Protein AF-A0A7E5VMN8-F1 (afdb_monomer)

Nearest PDB structures (foldseek):
  9gvq-assembly1_A  TM=3.652E-01  e=1.144E-04  Homo sapiens
  9gvq-assembly1_B  TM=3.645E-01  e=2.611E-04  Homo sapiens
  9gvj-assembly1_A  TM=6.179E-01  e=5.250E-02  Homo sapiens
  9gvj-assembly1_B  TM=6.140E-01  e=1.004E-01  Homo sapiens
  8oes-assembly1_A  TM=3.745E-01  e=7.965E-03  Homo sapiens

pLDDT: mean 74.16, std 18.27, range [28.02, 96.62]

Structure (mmCIF, N/CA/C/O backbone):
data_AF-A0A7E5VMN8-F1
#
_entry.id   AF-A0A7E5VMN8-F1
#
loop_
_atom_site.group_PDB
_atom_site.id
_atom_site.type_symbol
_atom_site.label_atom_id
_atom_site.label_alt_id
_atom_site.label_comp_id
_atom_site.label_asym_id
_atom_site.label_entity_id
_atom_site.label_seq_id
_atom_site.pdbx_PDB_ins_code
_atom_site.Cartn_x
_atom_site.Cartn_y
_atom_site.Cartn_z
_atom_site.occupancy
_atom_site.B_iso_or_equiv
_atom_site.auth_seq_id
_atom_site.auth_comp_id
_atom_site.auth_asym_id
_atom_site.auth_atom_id
_atom_site.pdbx_PDB_model_num
ATOM 1 N N . MET A 1 1 ? 14.976 -53.851 -9.824 1.00 53.44 1 MET A N 1
ATOM 2 C CA . MET A 1 1 ? 14.840 -52.378 -9.910 1.00 53.44 1 MET A CA 1
ATOM 3 C C . MET A 1 1 ? 13.707 -51.906 -10.829 1.00 53.44 1 MET A C 1
ATOM 5 O O . MET A 1 1 ? 13.039 -50.956 -10.460 1.00 53.44 1 MET A O 1
ATOM 9 N N . ILE A 1 2 ? 13.383 -52.589 -11.936 1.00 50.38 2 ILE A N 1
ATOM 10 C CA . ILE A 1 2 ? 12.306 -52.156 -12.862 1.00 50.38 2 ILE A CA 1
ATOM 11 C C . ILE A 1 2 ? 10.877 -52.306 -12.282 1.00 50.38 2 ILE A C 1
ATOM 13 O O . ILE A 1 2 ? 10.007 -51.492 -12.571 1.00 50.38 2 ILE A O 1
ATOM 17 N N . ARG A 1 3 ? 10.626 -53.278 -11.390 1.00 47.41 3 ARG A N 1
ATOM 18 C CA . ARG A 1 3 ? 9.305 -53.449 -10.742 1.00 47.41 3 ARG A CA 1
ATOM 19 C C . ARG A 1 3 ? 8.968 -52.392 -9.681 1.00 47.41 3 ARG A C 1
ATOM 21 O O . ARG A 1 3 ? 7.793 -52.159 -9.440 1.00 47.41 3 ARG A O 1
ATOM 28 N N . LEU A 1 4 ? 9.967 -51.742 -9.076 1.00 43.75 4 LEU A N 1
ATOM 29 C CA . LEU A 1 4 ? 9.737 -50.674 -8.091 1.00 43.75 4 LEU A CA 1
ATOM 30 C C . LEU A 1 4 ? 9.432 -49.330 -8.779 1.00 43.75 4 LEU A C 1
ATOM 32 O O . LEU A 1 4 ? 8.651 -48.535 -8.267 1.00 43.75 4 LEU A O 1
ATOM 36 N N . PHE A 1 5 ? 9.986 -49.121 -9.979 1.00 47.91 5 PHE A N 1
ATOM 37 C CA . PHE A 1 5 ? 9.755 -47.927 -10.796 1.00 47.91 5 PHE A CA 1
ATOM 38 C C . PHE A 1 5 ? 8.321 -47.848 -11.344 1.00 47.91 5 PHE A C 1
ATOM 40 O O . PHE A 1 5 ? 7.720 -46.780 -11.322 1.00 47.91 5 PHE A O 1
ATOM 47 N N . PHE A 1 6 ? 7.731 -48.976 -11.758 1.00 50.47 6 PHE A N 1
ATOM 48 C CA . PHE A 1 6 ? 6.343 -49.002 -12.243 1.00 50.47 6 PHE A CA 1
ATOM 49 C C . PHE A 1 6 ? 5.309 -48.705 -11.145 1.00 50.47 6 PHE A C 1
ATOM 51 O O . PHE A 1 6 ? 4.300 -48.061 -11.412 1.00 50.47 6 PHE A O 1
ATOM 58 N N . ILE A 1 7 ? 5.568 -49.121 -9.902 1.00 53.72 7 ILE A N 1
ATOM 59 C CA . ILE A 1 7 ? 4.649 -48.883 -8.777 1.00 53.72 7 ILE A CA 1
ATOM 60 C C . ILE A 1 7 ? 4.678 -47.404 -8.355 1.00 53.72 7 ILE A C 1
ATOM 62 O O . ILE A 1 7 ? 3.630 -46.824 -8.079 1.00 53.72 7 ILE A O 1
ATOM 66 N N . LEU A 1 8 ? 5.853 -46.763 -8.382 1.00 49.81 8 LEU A N 1
ATOM 67 C CA . LEU A 1 8 ? 5.992 -45.331 -8.090 1.00 49.81 8 LEU A CA 1
ATOM 68 C C . LEU A 1 8 ? 5.420 -44.441 -9.207 1.00 49.81 8 LEU A C 1
ATOM 70 O O . LEU A 1 8 ? 4.797 -43.424 -8.910 1.00 49.81 8 LEU A O 1
ATOM 74 N N . PHE A 1 9 ? 5.539 -44.848 -10.477 1.00 48.97 9 PHE A N 1
ATOM 75 C CA . PHE A 1 9 ? 4.976 -44.092 -11.605 1.00 48.97 9 PHE A CA 1
ATOM 76 C C . PHE A 1 9 ? 3.438 -44.173 -11.661 1.00 48.97 9 PHE A C 1
ATOM 78 O O . PHE A 1 9 ? 2.775 -43.180 -11.950 1.00 48.97 9 PHE A O 1
ATOM 85 N N . CYS A 1 10 ? 2.839 -45.315 -11.297 1.00 50.97 10 CYS A N 1
ATOM 86 C CA . CYS A 1 10 ? 1.379 -45.437 -11.197 1.00 50.97 10 CYS A CA 1
ATOM 87 C C . CYS A 1 10 ? 0.788 -44.703 -9.978 1.00 50.97 10 CYS A C 1
ATOM 89 O O . CYS A 1 10 ? -0.337 -44.212 -10.061 1.00 50.97 10 CYS A O 1
ATOM 91 N N . CYS A 1 11 ? 1.538 -44.575 -8.876 1.00 45.31 11 CYS A N 1
ATOM 92 C CA . CYS A 1 11 ? 1.102 -43.814 -7.699 1.00 45.31 11 CYS A CA 1
ATOM 93 C C . CYS A 1 11 ? 1.034 -42.301 -7.986 1.00 45.31 11 CYS A C 1
ATOM 95 O O . CYS A 1 11 ? 0.107 -41.628 -7.541 1.00 45.31 11 CYS A O 1
ATOM 97 N N . HIS A 1 12 ? 1.941 -41.776 -8.820 1.00 45.75 12 HIS A N 1
ATOM 98 C CA . HIS A 1 12 ? 1.886 -40.378 -9.260 1.00 45.75 12 HIS A CA 1
ATOM 99 C C . HIS A 1 12 ? 0.682 -40.079 -10.165 1.00 45.75 12 HIS A C 1
ATOM 101 O O . HIS A 1 12 ? 0.045 -39.044 -9.997 1.00 45.75 12 HIS A O 1
ATOM 107 N N . ILE A 1 13 ? 0.298 -40.992 -11.065 1.00 52.44 13 ILE A N 1
ATOM 108 C CA . ILE A 1 13 ? -0.876 -40.779 -11.933 1.00 52.44 13 ILE A CA 1
ATOM 109 C C . ILE A 1 13 ? -2.191 -40.878 -11.134 1.00 52.44 13 ILE A C 1
ATOM 111 O O . ILE A 1 13 ? -3.148 -40.167 -11.435 1.00 52.44 13 ILE A O 1
ATOM 115 N N . ALA A 1 14 ? -2.239 -41.707 -10.084 1.00 46.62 14 ALA A N 1
ATOM 116 C CA . ALA A 1 14 ? -3.407 -41.810 -9.206 1.00 46.62 14 ALA A CA 1
ATOM 117 C C . ALA A 1 14 ? -3.568 -40.599 -8.264 1.00 46.62 14 ALA A C 1
ATOM 119 O O . ALA A 1 14 ? -4.695 -40.240 -7.929 1.00 46.62 14 ALA A O 1
ATOM 120 N N . LEU A 1 15 ? -2.469 -39.941 -7.874 1.00 46.03 15 LEU A N 1
ATOM 121 C CA . LEU A 1 15 ? -2.499 -38.729 -7.044 1.00 46.03 15 LEU A CA 1
ATOM 122 C C . LEU A 1 15 ? -2.691 -37.435 -7.856 1.00 46.03 15 LEU A C 1
ATOM 124 O O . LEU A 1 15 ? -3.145 -36.439 -7.304 1.00 46.03 15 LEU A O 1
ATOM 128 N N . CYS A 1 16 ? -2.428 -37.448 -9.166 1.00 46.12 16 CYS A N 1
ATOM 129 C CA . CYS A 1 16 ? -2.626 -36.290 -10.049 1.00 46.12 16 CYS A CA 1
ATOM 130 C C . CYS A 1 16 ? -4.033 -36.186 -10.668 1.00 46.12 16 CYS A C 1
ATOM 132 O O . CYS A 1 16 ? -4.247 -35.343 -11.533 1.00 46.12 16 CYS A O 1
ATOM 134 N N . ARG A 1 17 ? -5.005 -37.008 -10.242 1.00 43.84 17 ARG A N 1
ATOM 135 C CA . ARG A 1 17 ? -6.390 -36.956 -10.750 1.00 43.84 17 ARG A CA 1
ATOM 136 C C . ARG A 1 17 ? -7.395 -36.231 -9.848 1.00 43.84 17 ARG A C 1
ATOM 138 O O . ARG A 1 17 ? -8.575 -36.249 -10.158 1.00 43.84 17 ARG A O 1
ATOM 145 N N . ASN A 1 18 ? -6.928 -35.589 -8.775 1.00 45.19 18 ASN A N 1
ATOM 146 C CA . ASN A 1 18 ? -7.772 -34.850 -7.821 1.00 45.19 18 ASN A CA 1
ATOM 147 C C . ASN A 1 18 ? -7.378 -33.369 -7.666 1.00 45.19 18 ASN A C 1
ATOM 149 O O . ASN A 1 18 ? -7.657 -32.760 -6.640 1.00 45.19 18 ASN A O 1
ATOM 153 N N . PHE A 1 19 ? -6.723 -32.774 -8.663 1.00 42.09 19 PHE A N 1
ATOM 154 C CA . PHE A 1 19 ? -6.522 -31.325 -8.722 1.00 42.09 19 PHE A CA 1
ATOM 155 C C . PHE A 1 19 ? -7.246 -30.799 -9.960 1.00 42.09 19 PHE A C 1
ATOM 157 O O . PHE A 1 19 ? -6.982 -31.278 -11.057 1.00 42.09 19 PHE A O 1
ATOM 164 N N . PHE A 1 20 ? -8.132 -29.824 -9.754 1.00 37.12 20 PHE A N 1
ATOM 165 C CA . PHE A 1 20 ? -9.097 -29.243 -10.702 1.00 37.12 20 PHE A CA 1
ATOM 166 C C . PHE A 1 20 ? -10.449 -29.951 -10.819 1.00 37.12 20 PHE A C 1
ATOM 168 O O . PHE A 1 20 ? -10.947 -30.202 -11.907 1.00 37.12 20 PHE A O 1
ATOM 175 N N . GLU A 1 21 ? -11.098 -30.139 -9.675 1.00 39.53 21 GLU A N 1
ATOM 176 C CA . GLU A 1 21 ? -12.535 -29.873 -9.587 1.00 39.53 21 GLU A CA 1
ATOM 177 C C . GLU A 1 21 ? -12.769 -29.194 -8.233 1.00 39.53 21 GLU A C 1
ATOM 179 O O . GLU A 1 21 ? -13.059 -29.820 -7.217 1.00 39.53 21 GLU A O 1
ATOM 184 N N . TYR A 1 22 ? -12.492 -27.886 -8.186 1.00 43.88 22 TYR A N 1
ATOM 185 C CA . TYR A 1 22 ? -12.972 -27.027 -7.106 1.00 43.88 22 TYR A CA 1
ATOM 186 C C . TYR A 1 22 ? -14.460 -26.798 -7.393 1.00 43.88 22 TYR A C 1
ATOM 188 O O . TYR A 1 22 ? -14.863 -25.731 -7.849 1.00 43.88 22 TYR A O 1
ATOM 196 N N . ASP A 1 23 ? -15.264 -27.847 -7.221 1.00 42.91 23 ASP A N 1
ATOM 197 C CA . ASP A 1 23 ? -16.704 -27.687 -7.101 1.00 42.91 23 ASP A CA 1
ATOM 198 C C . ASP A 1 23 ? -16.919 -26.803 -5.873 1.00 42.91 23 ASP A C 1
ATOM 200 O O . ASP A 1 23 ? -16.624 -27.194 -4.739 1.00 42.91 23 ASP A O 1
ATOM 204 N N . GLU A 1 24 ? -17.349 -25.563 -6.112 1.00 57.38 24 GLU A N 1
ATOM 205 C CA . GLU A 1 24 ? -17.787 -24.647 -5.069 1.00 57.38 24 GLU A CA 1
ATOM 206 C C . GLU A 1 24 ? -18.797 -25.396 -4.198 1.00 57.38 24 GLU A C 1
ATOM 208 O O . GLU A 1 24 ? -19.913 -25.688 -4.636 1.00 57.38 24 GLU A O 1
ATOM 213 N N . ALA A 1 25 ? -18.405 -25.746 -2.969 1.00 61.25 25 ALA A N 1
ATOM 214 C CA . ALA A 1 25 ? -19.336 -26.327 -2.019 1.00 61.25 25 ALA A CA 1
ATOM 215 C C . ALA A 1 25 ? -20.582 -25.423 -1.963 1.00 61.25 25 ALA A C 1
ATOM 217 O O . ALA A 1 25 ? -20.432 -24.199 -1.867 1.00 61.25 25 ALA A O 1
ATOM 218 N N . PRO A 1 26 ? -21.803 -25.980 -2.055 1.00 70.69 26 PRO A N 1
ATOM 219 C CA . PRO A 1 26 ? -23.007 -25.168 -2.059 1.00 70.69 26 PRO A CA 1
ATOM 220 C C . PRO A 1 26 ? -23.044 -24.310 -0.791 1.00 70.69 26 PRO A C 1
ATOM 222 O O . PRO A 1 26 ? -22.964 -24.821 0.329 1.00 70.69 26 PRO A O 1
ATOM 225 N N . LEU A 1 27 ? -23.132 -22.992 -0.979 1.00 79.44 27 LEU A N 1
ATOM 226 C CA . LEU A 1 27 ? -23.296 -22.026 0.103 1.00 79.44 27 LEU A CA 1
ATOM 227 C C . LEU A 1 27 ? -24.611 -22.326 0.835 1.00 79.44 27 LEU A C 1
ATOM 229 O O . LEU A 1 27 ? -25.700 -22.110 0.304 1.00 79.44 27 LEU A O 1
ATOM 233 N N . ASN A 1 28 ? -24.499 -22.837 2.061 1.00 88.00 28 ASN A N 1
ATOM 234 C CA . ASN A 1 28 ? -25.640 -23.108 2.929 1.00 88.00 28 ASN A CA 1
ATOM 235 C C . ASN A 1 28 ? -26.042 -21.829 3.669 1.00 88.00 28 ASN A C 1
ATOM 237 O O . ASN A 1 28 ? -25.506 -21.523 4.735 1.00 88.00 28 ASN A O 1
ATOM 241 N N . CYS A 1 29 ? -26.979 -21.088 3.086 1.00 89.88 29 CYS A N 1
ATOM 242 C CA . CYS A 1 29 ? -27.506 -19.849 3.655 1.00 89.88 29 CYS A CA 1
ATOM 243 C C . CYS A 1 29 ? -28.621 -20.099 4.677 1.00 89.88 29 CYS A C 1
ATOM 245 O O . CYS A 1 29 ? -29.266 -21.153 4.677 1.00 89.88 29 CYS A O 1
ATOM 247 N N . ARG A 1 30 ? -28.863 -19.119 5.556 1.00 90.19 30 ARG A N 1
ATOM 248 C CA . ARG A 1 30 ? -30.003 -19.146 6.485 1.00 90.19 30 ARG A CA 1
ATOM 249 C C . ARG A 1 30 ? -31.337 -19.035 5.723 1.00 90.19 30 ARG A C 1
ATOM 251 O O . ARG A 1 30 ? -31.354 -18.598 4.575 1.00 90.19 30 ARG A O 1
ATOM 258 N N . PRO A 1 31 ? -32.484 -19.403 6.329 1.00 91.38 31 PRO A N 1
ATOM 259 C CA . PRO A 1 31 ? -33.785 -19.367 5.645 1.00 91.38 31 PRO A CA 1
ATOM 260 C C . PRO A 1 31 ? -34.212 -17.982 5.129 1.00 91.38 31 PRO A C 1
ATOM 262 O O . PRO A 1 31 ? -34.999 -17.889 4.185 1.00 91.38 31 PRO A O 1
ATOM 265 N N . ASP A 1 32 ? -33.733 -16.913 5.758 1.00 90.81 32 ASP A N 1
ATOM 266 C CA . ASP A 1 32 ? -33.959 -15.502 5.426 1.00 90.81 32 ASP A CA 1
ATOM 267 C C . ASP A 1 32 ? -32.910 -14.920 4.461 1.00 90.81 32 ASP A C 1
ATOM 269 O O . ASP A 1 32 ? -33.002 -13.754 4.073 1.00 90.81 32 ASP A O 1
ATOM 273 N N . GLU A 1 33 ? -31.974 -15.753 4.015 1.00 93.88 33 GLU A N 1
ATOM 274 C CA . GLU A 1 33 ? -30.891 -15.412 3.103 1.00 93.88 33 GLU A CA 1
ATOM 275 C C . GLU A 1 33 ? -31.006 -16.193 1.788 1.00 93.88 33 GLU A C 1
ATOM 277 O O . GLU A 1 33 ? -31.679 -17.224 1.688 1.00 93.88 33 GLU A O 1
ATOM 282 N N . GLU A 1 34 ? -30.320 -15.708 0.765 1.00 92.69 34 GLU A N 1
ATOM 283 C CA . GLU A 1 34 ? -30.136 -16.393 -0.506 1.00 92.69 34 GLU A CA 1
ATOM 284 C C . GLU A 1 34 ? -28.729 -16.135 -1.053 1.00 92.69 34 GLU A C 1
ATOM 286 O O . GLU A 1 34 ? -28.054 -15.180 -0.665 1.00 92.69 34 GLU A O 1
ATOM 291 N N . VAL A 1 35 ? -28.254 -17.014 -1.937 1.00 90.00 35 VAL A N 1
ATOM 292 C CA . VAL A 1 35 ? -26.944 -16.836 -2.569 1.00 90.00 35 VAL A CA 1
ATOM 293 C C . VAL A 1 35 ? -27.051 -15.709 -3.590 1.00 90.00 35 VAL A C 1
ATOM 295 O O . VAL A 1 35 ? -27.662 -15.886 -4.643 1.00 90.00 35 VAL A O 1
ATOM 298 N N . GLN A 1 36 ? -26.420 -14.575 -3.301 1.00 87.88 36 GLN A N 1
ATOM 299 C CA . GLN A 1 36 ? -26.339 -13.429 -4.202 1.00 87.88 36 GLN A CA 1
ATOM 300 C C . GLN A 1 36 ? -24.893 -13.200 -4.644 1.00 87.88 36 GLN A C 1
ATOM 302 O O . GLN A 1 36 ? -23.943 -13.487 -3.913 1.00 87.88 36 GLN A O 1
ATOM 307 N N . CYS A 1 37 ? -24.721 -12.679 -5.859 1.00 84.38 37 CYS A N 1
ATOM 308 C CA . CYS A 1 37 ? -23.421 -12.257 -6.367 1.00 84.38 37 CYS A CA 1
ATOM 309 C C . CYS A 1 37 ? -23.282 -10.753 -6.152 1.00 84.38 37 CYS A C 1
ATOM 311 O O . CYS A 1 37 ? -23.878 -9.960 -6.880 1.00 84.38 37 CYS A O 1
ATOM 313 N N . LEU A 1 38 ? -22.537 -10.365 -5.119 1.00 77.56 38 LEU A N 1
ATOM 314 C CA . LEU A 1 38 ? -22.425 -8.972 -4.699 1.00 77.56 38 LEU A CA 1
ATOM 315 C C . LEU A 1 38 ? -20.996 -8.480 -4.917 1.00 77.56 38 LEU A C 1
ATOM 317 O O . LEU A 1 38 ? -20.023 -9.188 -4.661 1.00 77.56 38 LEU A O 1
ATOM 321 N N . GLN A 1 39 ? -20.870 -7.256 -5.414 1.00 73.88 39 GLN A N 1
ATOM 322 C CA . GLN A 1 39 ? -19.582 -6.642 -5.727 1.00 73.88 39 GLN A CA 1
ATOM 323 C C . GLN A 1 39 ? -19.559 -5.213 -5.201 1.00 73.88 39 GLN A C 1
ATOM 325 O O . GLN A 1 39 ? -18.786 -4.866 -4.312 1.00 73.88 39 GLN A O 1
ATOM 330 N N . CYS A 1 40 ? -20.445 -4.391 -5.751 1.00 70.75 40 CYS A N 1
ATOM 331 C CA . CYS A 1 40 ? -20.643 -3.007 -5.387 1.00 70.75 40 CYS A CA 1
ATOM 332 C C . CYS A 1 40 ? -21.999 -2.544 -5.966 1.00 70.75 40 CYS A C 1
ATOM 334 O O . CYS A 1 40 ? -22.262 -2.835 -7.134 1.00 70.75 40 CYS A O 1
ATOM 336 N N . PRO A 1 41 ? -22.828 -1.803 -5.207 1.00 66.81 41 PRO A N 1
ATOM 337 C CA . PRO A 1 41 ? -22.755 -1.679 -3.754 1.00 66.81 41 PRO A CA 1
ATOM 338 C C . PRO A 1 41 ? -22.864 -3.067 -3.100 1.00 66.81 41 PRO A C 1
ATOM 340 O O . PRO A 1 41 ? -23.405 -4.004 -3.683 1.00 66.81 41 PRO A O 1
ATOM 343 N N . GLY A 1 42 ? -22.259 -3.222 -1.923 1.00 76.19 42 GLY A N 1
ATOM 344 C CA . GLY A 1 42 ? -22.355 -4.468 -1.160 1.00 76.19 42 GLY A CA 1
ATOM 345 C C . GLY A 1 42 ? -23.777 -4.720 -0.648 1.00 76.19 42 GLY A C 1
ATOM 346 O O . GLY A 1 42 ? -24.707 -3.970 -0.938 1.00 76.19 42 GLY A O 1
ATOM 347 N N . GLU A 1 43 ? -23.932 -5.765 0.160 1.00 83.69 43 GLU A N 1
ATOM 348 C CA . GLU A 1 43 ? -25.201 -6.071 0.822 1.00 83.69 43 GLU A CA 1
ATOM 349 C C . GLU A 1 43 ? -25.703 -4.876 1.650 1.00 83.69 43 GLU A C 1
ATOM 351 O O . GLU A 1 43 ? -24.932 -4.219 2.363 1.00 83.69 43 GLU A O 1
ATOM 356 N N . LYS A 1 44 ? -27.008 -4.598 1.576 1.00 82.38 44 LYS A N 1
ATOM 357 C CA . LYS A 1 44 ? -27.628 -3.557 2.394 1.00 82.38 44 LYS A CA 1
ATOM 358 C C . LYS A 1 44 ? -27.702 -4.012 3.854 1.00 82.38 44 LYS A C 1
ATOM 360 O O . LYS A 1 44 ? -28.053 -5.148 4.166 1.00 82.38 44 LYS A O 1
ATOM 365 N N . THR A 1 45 ? -27.395 -3.105 4.771 1.00 85.75 45 THR A N 1
ATOM 366 C CA . THR A 1 45 ? -27.396 -3.386 6.218 1.00 85.75 45 THR A CA 1
ATOM 367 C C . THR A 1 45 ? -28.193 -2.319 6.949 1.00 85.75 45 THR A C 1
ATOM 369 O O . THR A 1 45 ? -28.334 -1.219 6.426 1.00 85.75 45 THR A O 1
ATOM 372 N N . CYS A 1 46 ? -28.635 -2.556 8.188 1.00 83.06 46 CYS A N 1
ATOM 373 C CA . CYS A 1 46 ? -29.260 -1.487 8.985 1.00 83.06 46 CYS A CA 1
ATOM 374 C C . CYS A 1 46 ? -28.342 -0.265 9.151 1.00 83.06 46 CYS A C 1
ATOM 376 O O . CYS A 1 46 ? -28.821 0.849 9.333 1.00 83.06 46 CYS A O 1
ATOM 378 N N . ARG A 1 47 ? -27.018 -0.469 9.065 1.00 79.50 47 ARG A N 1
ATOM 379 C CA . ARG A 1 47 ? -26.003 0.590 9.113 1.00 79.50 47 ARG A CA 1
ATOM 380 C C . ARG A 1 47 ? -25.931 1.408 7.820 1.00 79.50 47 ARG A C 1
ATOM 382 O O . ARG A 1 47 ? -25.525 2.569 7.851 1.00 79.50 47 ARG A O 1
ATOM 389 N N . ARG A 1 48 ? -26.301 0.796 6.692 1.00 74.88 48 ARG A N 1
ATOM 390 C CA . ARG A 1 48 ? -26.360 1.382 5.344 1.00 74.88 48 ARG A CA 1
ATOM 391 C C . ARG A 1 48 ? -27.666 0.947 4.651 1.00 74.88 48 ARG A C 1
ATOM 393 O O . ARG A 1 48 ? -27.615 0.105 3.751 1.00 74.88 48 ARG A O 1
ATOM 400 N N . PRO A 1 49 ? -28.825 1.460 5.108 1.00 62.28 49 PRO A N 1
ATOM 401 C CA . PRO A 1 49 ? -30.144 0.993 4.664 1.00 62.28 49 PRO A CA 1
ATOM 402 C C . PRO A 1 49 ? -30.442 1.367 3.201 1.00 62.28 49 PRO A C 1
ATOM 404 O O . PRO A 1 49 ? -31.131 0.649 2.481 1.00 62.28 49 PRO A O 1
ATOM 407 N N . GLY A 1 50 ? -29.815 2.432 2.704 1.00 60.22 50 GLY A N 1
ATOM 408 C CA . GLY A 1 50 ? -29.756 2.762 1.289 1.00 60.22 50 GLY A CA 1
ATOM 409 C C . GLY A 1 50 ? -28.471 3.520 1.017 1.00 60.22 50 GLY A C 1
ATOM 410 O O . GLY A 1 50 ? -28.169 4.482 1.718 1.00 60.22 50 GLY A O 1
ATOM 411 N N . ASP A 1 51 ? -27.704 3.086 0.022 1.00 56.22 51 ASP A N 1
ATOM 412 C CA . ASP A 1 51 ? -26.510 3.801 -0.421 1.00 56.22 51 ASP A CA 1
ATOM 413 C C . ASP A 1 51 ? -26.793 4.448 -1.788 1.00 56.22 51 ASP A C 1
ATOM 415 O O . ASP A 1 51 ? -26.408 3.905 -2.823 1.00 56.22 51 ASP A O 1
ATOM 419 N N . PRO A 1 52 ? -27.521 5.585 -1.841 1.00 50.06 52 PRO A N 1
ATOM 420 C CA . PRO A 1 52 ? -27.812 6.278 -3.097 1.00 50.06 52 PRO A CA 1
ATOM 421 C C . PRO A 1 52 ? -26.558 6.889 -3.753 1.00 50.06 52 PRO A C 1
ATOM 423 O O . PRO A 1 52 ? -26.675 7.536 -4.791 1.00 50.06 52 PRO A O 1
ATOM 426 N N . GLY A 1 53 ? -25.370 6.717 -3.156 1.00 50.31 53 GLY A N 1
ATOM 427 C CA . GLY A 1 53 ? -24.144 7.419 -3.529 1.00 50.31 53 GLY A CA 1
ATOM 428 C C . GLY A 1 53 ? -22.922 6.544 -3.810 1.00 50.31 53 GLY A C 1
ATOM 429 O O . GLY A 1 53 ? -21.873 7.102 -4.138 1.00 50.31 53 GLY A O 1
ATOM 430 N N . ILE A 1 54 ? -22.997 5.207 -3.727 1.00 56.31 54 ILE A N 1
ATOM 431 C CA . ILE A 1 54 ? -21.903 4.380 -4.261 1.00 56.31 54 ILE A CA 1
ATOM 432 C C . ILE A 1 54 ? -22.037 4.337 -5.785 1.00 56.31 54 ILE A C 1
ATOM 434 O O . ILE A 1 54 ? -22.644 3.439 -6.366 1.00 56.31 54 ILE A O 1
ATOM 438 N N . ALA A 1 55 ? -21.416 5.314 -6.445 1.00 54.22 55 ALA A N 1
ATOM 439 C CA . ALA A 1 55 ? -20.963 5.125 -7.810 1.00 54.22 55 ALA A CA 1
ATOM 440 C C . ALA A 1 55 ? -19.880 4.044 -7.768 1.00 54.22 55 ALA A C 1
ATOM 442 O O . ALA A 1 55 ? -18.762 4.288 -7.309 1.00 54.22 55 ALA A O 1
ATOM 443 N N . CYS A 1 56 ? -20.223 2.832 -8.191 1.00 59.78 56 CYS A N 1
ATOM 444 C CA . CYS A 1 56 ? -19.225 1.794 -8.379 1.00 59.78 56 CYS A CA 1
ATOM 445 C C . CYS A 1 56 ? -18.268 2.274 -9.468 1.00 59.78 56 CYS A C 1
ATOM 447 O O . CYS A 1 56 ? -18.726 2.563 -10.578 1.00 59.78 56 CYS A O 1
ATOM 449 N N . PRO A 1 57 ? -16.965 2.436 -9.170 1.00 61.66 57 PRO A N 1
ATOM 450 C CA . PRO A 1 57 ? -16.016 2.869 -10.178 1.00 61.66 57 PRO A CA 1
ATOM 451 C C . PRO A 1 57 ? -16.088 1.887 -11.346 1.00 61.66 57 PRO A C 1
ATOM 453 O O . PRO A 1 57 ? -15.888 0.689 -11.150 1.00 61.66 57 PRO A O 1
ATOM 456 N N . ALA A 1 58 ? -16.362 2.385 -12.554 1.00 57.50 58 ALA A N 1
ATOM 457 C CA . ALA A 1 58 ? -16.554 1.563 -13.755 1.00 57.50 58 ALA A CA 1
ATOM 458 C C . ALA A 1 58 ? -15.334 0.687 -14.115 1.00 57.50 58 ALA A C 1
ATOM 460 O O . ALA A 1 58 ? -15.389 -0.111 -15.042 1.00 57.50 58 ALA A O 1
ATOM 461 N N . TRP A 1 59 ? -14.212 0.866 -13.413 1.00 55.12 59 TRP A N 1
ATOM 462 C CA . TRP A 1 59 ? -12.945 0.180 -13.643 1.00 55.12 59 TRP A CA 1
ATOM 463 C C . TRP A 1 59 ? -12.818 -1.091 -12.791 1.00 55.12 59 TRP A C 1
ATOM 465 O O . TRP A 1 59 ? -11.899 -1.877 -13.005 1.00 55.12 59 TRP A O 1
ATOM 475 N N . ILE A 1 60 ? -13.733 -1.321 -11.839 1.00 56.34 60 ILE A N 1
ATOM 476 C CA . ILE A 1 60 ? -13.814 -2.585 -11.104 1.00 56.34 60 ILE A CA 1
ATOM 477 C C . ILE A 1 60 ? -14.566 -3.599 -11.982 1.00 56.34 60 ILE A C 1
ATOM 479 O O . ILE A 1 60 ? -15.712 -3.938 -11.719 1.00 56.34 60 ILE A O 1
ATOM 483 N N . ASN A 1 61 ? -13.905 -4.135 -13.010 1.00 55.81 61 ASN A N 1
ATOM 484 C CA . ASN A 1 61 ? -14.330 -5.371 -13.688 1.00 55.81 61 ASN A CA 1
ATOM 485 C C . ASN A 1 61 ? -13.966 -6.609 -12.840 1.00 55.81 61 ASN A C 1
ATOM 487 O O . ASN A 1 61 ? -13.474 -7.608 -13.361 1.00 55.81 61 ASN A O 1
ATOM 491 N N . ALA A 1 62 ? -14.116 -6.530 -11.515 1.00 60.66 62 ALA A N 1
ATOM 492 C CA . ALA A 1 62 ? -13.865 -7.677 -10.652 1.00 60.66 62 ALA A CA 1
ATOM 493 C C . ALA A 1 62 ? -15.030 -8.675 -10.771 1.00 60.66 62 ALA A C 1
ATOM 495 O O . ALA A 1 62 ? -16.181 -8.257 -10.905 1.00 60.66 62 ALA A O 1
ATOM 496 N N . PRO A 1 63 ? -14.768 -9.987 -10.709 1.00 68.38 63 PRO A N 1
ATOM 497 C CA . PRO A 1 63 ? -15.834 -10.960 -10.527 1.00 68.38 63 PRO A CA 1
ATOM 498 C C . PRO A 1 63 ? -16.574 -10.666 -9.213 1.00 68.38 63 PRO A C 1
ATOM 500 O O . PRO A 1 63 ? -15.952 -10.361 -8.194 1.00 68.38 63 PRO A O 1
ATOM 503 N N . CYS A 1 64 ? -17.906 -10.724 -9.237 1.00 71.88 64 CYS A N 1
ATOM 504 C CA . CYS A 1 64 ? -18.707 -10.601 -8.024 1.00 71.88 64 CYS A CA 1
ATOM 505 C C . CYS A 1 64 ? -18.477 -11.812 -7.109 1.00 71.88 64 CYS A C 1
ATOM 507 O O . CYS A 1 64 ? -18.253 -12.930 -7.576 1.00 71.88 64 CYS A O 1
ATOM 509 N N . TYR A 1 65 ? -18.531 -11.593 -5.796 1.00 78.00 65 TYR A N 1
ATOM 510 C CA . TYR A 1 65 ? -18.346 -12.663 -4.824 1.00 78.00 65 TYR A CA 1
ATOM 511 C C . TYR A 1 65 ? -19.708 -13.270 -4.485 1.00 78.00 65 TYR A C 1
ATOM 513 O O . TYR A 1 65 ? -20.621 -12.563 -4.047 1.00 78.00 65 TYR A O 1
ATOM 521 N N . ARG A 1 66 ? -19.855 -14.583 -4.706 1.00 83.44 66 ARG A N 1
ATOM 522 C CA . ARG A 1 66 ? -21.040 -15.334 -4.275 1.00 83.44 66 ARG A CA 1
ATOM 523 C C . ARG A 1 66 ? -21.034 -15.419 -2.753 1.00 83.44 66 ARG A C 1
ATOM 525 O O . ARG A 1 66 ? -20.101 -15.964 -2.169 1.00 83.44 66 ARG A O 1
ATOM 532 N N . GLN A 1 67 ? -22.074 -14.900 -2.115 1.00 86.69 67 GLN A N 1
ATOM 533 C CA . GLN A 1 67 ? -22.227 -14.946 -0.664 1.00 86.69 67 GLN A CA 1
ATOM 534 C C . GLN A 1 67 ? -23.697 -15.084 -0.271 1.00 86.69 67 GLN A C 1
ATOM 536 O O . GLN A 1 67 ? -24.591 -14.792 -1.065 1.00 86.69 67 GLN A O 1
ATOM 541 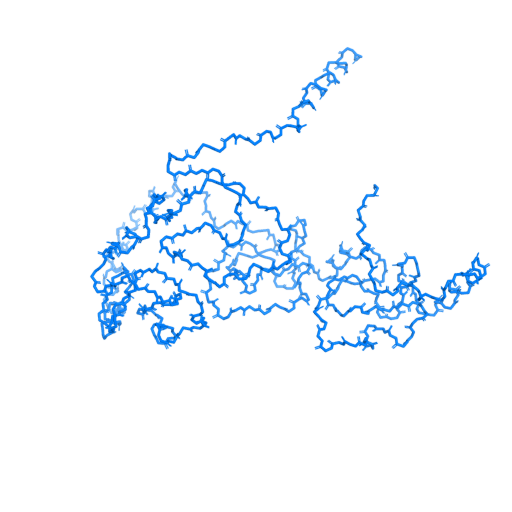N N . CYS A 1 68 ? -23.948 -15.532 0.958 1.00 91.75 68 CYS A N 1
ATOM 542 C CA . CYS A 1 68 ? -25.284 -15.497 1.538 1.00 91.75 68 CYS A CA 1
ATOM 543 C C . CYS A 1 68 ? -25.631 -14.054 1.891 1.00 91.75 68 CYS A C 1
ATOM 545 O O . CYS A 1 68 ? -24.943 -13.435 2.699 1.00 91.75 68 CYS A O 1
ATOM 547 N N . ALA A 1 69 ? -26.683 -13.530 1.277 1.00 90.94 69 ALA A N 1
ATOM 548 C CA . ALA A 1 69 ? -27.169 -12.182 1.505 1.00 90.94 69 ALA A CA 1
ATOM 549 C C . ALA A 1 69 ? -28.648 -12.215 1.889 1.00 90.94 69 ALA A C 1
ATOM 551 O O . ALA A 1 69 ? -29.371 -13.145 1.530 1.00 90.94 69 ALA A O 1
ATOM 552 N N . CYS A 1 70 ? -29.094 -11.211 2.634 1.00 92.81 70 CYS A N 1
ATOM 553 C CA . CYS A 1 70 ? -30.489 -11.033 2.978 1.00 92.81 70 CYS A CA 1
ATOM 554 C C . CYS A 1 70 ? -31.334 -10.940 1.710 1.00 92.81 70 CYS A C 1
ATOM 556 O O . CYS A 1 70 ? -30.997 -10.218 0.769 1.00 92.81 70 CYS A O 1
ATOM 558 N N . LYS A 1 71 ? -32.447 -11.676 1.710 1.00 92.81 71 LYS A N 1
ATOM 559 C CA . LYS A 1 71 ? -33.431 -11.625 0.626 1.00 92.81 71 LYS A CA 1
ATOM 560 C C . LYS A 1 71 ? -33.918 -10.198 0.390 1.00 92.81 71 LYS A C 1
ATOM 562 O O . LYS A 1 71 ? -33.940 -9.379 1.313 1.00 92.81 71 LYS A O 1
ATOM 567 N N . ASP A 1 72 ? -34.365 -9.942 -0.833 1.00 87.81 72 ASP A N 1
ATOM 568 C CA . ASP A 1 72 ? -34.900 -8.646 -1.245 1.00 87.81 72 ASP A CA 1
ATOM 569 C C . ASP A 1 72 ? -35.887 -8.050 -0.225 1.00 87.81 72 ASP A C 1
ATOM 571 O O . ASP A 1 72 ? -36.802 -8.715 0.267 1.00 87.81 72 ASP A O 1
ATOM 575 N N . GLY A 1 73 ? -35.689 -6.767 0.092 1.00 84.44 73 GLY A N 1
ATOM 576 C CA . GLY A 1 73 ? -36.494 -6.030 1.072 1.00 84.44 73 GLY A CA 1
ATOM 577 C C . GLY A 1 73 ? -36.075 -6.223 2.534 1.00 84.44 73 GLY A C 1
ATOM 578 O O . GLY A 1 73 ? -36.739 -5.688 3.420 1.00 84.44 73 GLY A O 1
ATOM 579 N N . ARG A 1 74 ? -34.988 -6.958 2.803 1.00 90.00 74 ARG A N 1
ATOM 580 C CA . ARG A 1 74 ? -34.403 -7.091 4.143 1.00 90.00 74 ARG A CA 1
ATOM 581 C C . ARG A 1 74 ? -32.990 -6.521 4.208 1.00 90.00 74 ARG A C 1
ATOM 583 O O . ARG A 1 74 ? -32.248 -6.511 3.230 1.00 90.00 74 ARG A O 1
ATOM 590 N N . LEU A 1 75 ? -32.622 -6.075 5.398 1.00 89.00 75 LEU A N 1
ATOM 591 C CA . LEU A 1 75 ? -31.334 -5.519 5.760 1.00 89.00 75 LEU A CA 1
ATOM 592 C C . LEU A 1 75 ? -30.659 -6.396 6.805 1.00 89.00 75 LEU A C 1
ATOM 594 O O . LEU A 1 75 ? -31.285 -6.843 7.768 1.00 89.00 75 LEU A O 1
ATOM 598 N N . ARG A 1 76 ? -29.346 -6.577 6.663 1.00 87.69 76 ARG A N 1
ATOM 599 C CA . ARG A 1 76 ? -28.561 -7.276 7.678 1.00 87.69 76 ARG A CA 1
ATOM 600 C C . ARG A 1 76 ? -28.382 -6.409 8.924 1.00 87.69 76 ARG A C 1
ATOM 602 O O . ARG A 1 76 ? -27.841 -5.299 8.855 1.00 87.69 76 ARG A O 1
ATOM 609 N N . ASN A 1 77 ? -28.808 -6.929 10.068 1.00 84.56 77 ASN A N 1
ATOM 610 C CA . ASN A 1 77 ? -28.573 -6.350 11.385 1.00 84.56 77 ASN A CA 1
ATOM 611 C C . ASN A 1 77 ? -27.171 -6.722 11.918 1.00 84.56 77 ASN A C 1
ATOM 613 O O . ASN A 1 77 ? -26.488 -7.597 11.385 1.00 84.56 77 ASN A O 1
ATOM 617 N N . ARG A 1 78 ? -26.722 -6.071 12.998 1.00 77.69 78 ARG A N 1
ATOM 618 C CA . ARG A 1 78 ? -25.400 -6.283 13.617 1.00 77.69 78 ARG A CA 1
ATOM 619 C C . ARG A 1 78 ? -25.185 -7.707 14.147 1.00 77.69 78 ARG A C 1
ATOM 621 O O . ARG A 1 78 ? -24.047 -8.162 14.196 1.00 77.69 78 ARG A O 1
ATOM 628 N N . ASP A 1 79 ? -26.249 -8.398 14.541 1.00 81.19 79 ASP A N 1
ATOM 629 C CA . ASP A 1 79 ? -26.216 -9.800 14.985 1.00 81.19 79 ASP A CA 1
ATOM 630 C C . ASP A 1 79 ? -26.253 -10.812 13.818 1.00 81.19 79 ASP A C 1
ATOM 632 O O . ASP A 1 79 ? -26.213 -12.027 14.027 1.00 81.19 79 ASP A O 1
ATOM 636 N N . GLY A 1 80 ? -26.315 -10.313 12.579 1.00 84.81 80 GLY A N 1
ATOM 637 C CA . GLY A 1 80 ? -26.371 -11.106 11.359 1.00 84.81 80 GLY A CA 1
ATOM 638 C C . GLY A 1 80 ? -27.767 -11.594 10.972 1.00 84.81 80 GLY A C 1
ATOM 639 O O . GLY A 1 80 ? -27.857 -12.368 10.023 1.00 84.81 80 GLY A O 1
ATOM 640 N N . SER A 1 81 ? -28.833 -11.192 11.672 1.00 90.69 81 SER A N 1
ATOM 641 C CA . SER A 1 81 ? -30.222 -11.458 11.258 1.00 90.69 81 SER A CA 1
ATOM 642 C C . SER A 1 81 ? -30.666 -10.540 10.110 1.00 90.69 81 SER A C 1
ATOM 644 O O . SER A 1 81 ? -30.191 -9.406 10.011 1.00 90.69 81 SER A O 1
ATOM 646 N N . CYS A 1 82 ? -31.571 -11.013 9.244 1.00 93.31 82 CYS A N 1
ATOM 647 C CA . CYS A 1 82 ? -32.166 -10.194 8.187 1.00 93.31 82 CYS A CA 1
ATOM 648 C C . CYS A 1 82 ? -33.518 -9.623 8.634 1.00 93.31 82 CYS A C 1
ATOM 650 O O . CYS A 1 82 ? -34.517 -10.340 8.735 1.00 93.31 82 CYS A O 1
ATOM 652 N N . ILE A 1 83 ? -33.560 -8.312 8.860 1.00 92.00 83 ILE A N 1
ATOM 653 C CA . ILE A 1 83 ? -34.739 -7.586 9.352 1.00 92.00 83 ILE A CA 1
ATOM 654 C C . ILE A 1 83 ? -35.206 -6.546 8.328 1.00 92.00 83 ILE A C 1
ATOM 656 O O . ILE A 1 83 ? -34.523 -6.279 7.349 1.00 92.00 83 ILE A O 1
ATOM 660 N N . THR A 1 84 ? -36.400 -6.005 8.495 1.00 90.75 84 THR A N 1
ATOM 661 C CA . THR A 1 84 ? -36.972 -4.965 7.624 1.00 90.75 84 THR A CA 1
ATOM 662 C C . THR A 1 84 ? -36.397 -3.580 7.936 1.00 90.75 84 THR A C 1
ATOM 664 O O . THR A 1 84 ? -35.838 -3.357 9.012 1.00 90.75 84 THR A O 1
ATOM 667 N N . ASP A 1 85 ? -36.567 -2.626 7.017 1.00 83.94 85 ASP A N 1
ATOM 668 C CA . ASP A 1 85 ? -36.202 -1.217 7.243 1.00 83.94 85 ASP A CA 1
ATOM 669 C C . ASP A 1 85 ? -36.880 -0.653 8.507 1.00 83.94 85 ASP A C 1
ATOM 671 O O . ASP A 1 85 ? -36.234 -0.002 9.328 1.00 83.94 85 ASP A O 1
ATOM 675 N N . GLU A 1 86 ? -38.155 -0.987 8.719 1.00 85.12 86 GLU A N 1
ATOM 676 C CA . GLU A 1 86 ? -38.954 -0.567 9.880 1.00 85.12 86 GLU A CA 1
ATOM 677 C C . GLU A 1 86 ? -38.420 -1.154 11.198 1.00 85.12 86 GLU A C 1
ATOM 679 O O . GLU A 1 86 ? -38.390 -0.487 12.239 1.00 85.12 86 GLU A O 1
ATOM 684 N N . GLU A 1 87 ? -37.949 -2.402 11.166 1.00 88.31 87 GLU A N 1
ATOM 685 C CA . GLU A 1 87 ? -37.278 -3.031 12.304 1.00 88.31 87 GLU A CA 1
ATOM 686 C C . GLU A 1 87 ? -35.907 -2.388 12.560 1.00 88.31 87 GLU A C 1
ATOM 688 O O . GLU A 1 87 ? -35.562 -2.162 13.721 1.00 88.31 87 GLU A O 1
ATOM 693 N N . CYS A 1 88 ? -35.162 -1.999 11.515 1.00 82.75 88 CYS A N 1
ATOM 694 C CA . CYS A 1 88 ? -33.939 -1.202 11.661 1.00 82.75 88 CYS A CA 1
ATOM 695 C C . CYS A 1 88 ? -34.212 0.208 12.227 1.00 82.75 88 CYS A C 1
ATOM 697 O O . CYS A 1 88 ? -33.343 0.774 12.891 1.00 82.75 88 CYS A O 1
ATOM 699 N N . ASP A 1 89 ? -35.368 0.820 11.948 1.00 79.69 89 ASP A N 1
ATOM 700 C CA . ASP A 1 89 ? -35.811 2.097 12.540 1.00 79.69 89 ASP A CA 1
ATOM 701 C C . ASP A 1 89 ? -36.224 1.953 14.006 1.00 79.69 89 ASP A C 1
ATOM 703 O O . ASP A 1 89 ? -36.064 2.880 14.798 1.00 79.69 89 ASP A O 1
ATOM 707 N N . SER A 1 90 ? -36.698 0.768 14.380 1.00 81.88 90 SER A N 1
ATOM 708 C CA . SER A 1 90 ? -37.123 0.451 15.743 1.00 81.88 90 SER A CA 1
ATOM 709 C C . SER A 1 90 ? -35.964 0.041 16.665 1.00 81.88 90 SER A C 1
ATOM 711 O O . SER A 1 90 ? -36.180 -0.164 17.865 1.00 81.88 90 SER A O 1
ATOM 713 N N . LEU A 1 91 ? -34.736 -0.081 16.138 1.00 80.62 91 LEU A N 1
ATOM 714 C CA . LEU A 1 91 ? -33.547 -0.401 16.927 1.00 80.62 91 LEU A CA 1
ATOM 715 C C . LEU A 1 91 ? -33.242 0.727 17.914 1.00 80.62 91 LEU A C 1
ATOM 717 O O . LEU A 1 91 ? -32.982 1.869 17.539 1.00 80.62 91 LEU A O 1
ATOM 721 N N . LYS A 1 92 ? -33.227 0.382 19.201 1.00 82.69 92 LYS A N 1
ATOM 722 C CA . LYS A 1 92 ? -32.788 1.288 20.261 1.00 82.69 92 LYS A CA 1
ATOM 723 C C . LYS A 1 92 ? -31.303 1.116 20.516 1.00 82.69 92 LYS A C 1
ATOM 725 O O . LYS A 1 92 ? -30.786 -0.002 20.510 1.00 82.69 92 LYS A O 1
ATOM 730 N N . CYS A 1 93 ? -30.643 2.230 20.785 1.00 83.56 93 CYS A N 1
ATOM 731 C CA . CYS A 1 93 ? -29.269 2.221 21.237 1.00 83.56 93 CYS A CA 1
ATOM 732 C C . CYS A 1 93 ? -29.187 1.683 22.677 1.00 83.56 93 CYS A C 1
ATOM 734 O O . CYS A 1 93 ? -30.053 2.006 23.495 1.00 83.56 93 CYS A O 1
ATOM 736 N N . PRO A 1 94 ? -28.241 0.772 22.972 1.00 82.75 94 PRO A N 1
ATOM 737 C CA . PRO A 1 94 ? -28.175 0.099 24.268 1.00 82.75 94 PRO A CA 1
ATOM 738 C C . PRO A 1 94 ? -27.696 1.005 25.414 1.00 82.75 94 PRO A C 1
ATOM 740 O O . PRO A 1 94 ? -28.004 0.729 26.572 1.00 82.75 94 PRO A O 1
ATOM 743 N N . GLY A 1 95 ? -26.917 2.040 25.110 1.00 83.44 95 GLY A N 1
ATOM 744 C CA . GLY A 1 95 ? -26.355 2.991 26.059 1.00 83.44 95 GLY A CA 1
ATOM 745 C C . GLY A 1 95 ? -27.312 4.129 26.410 1.00 83.44 95 GLY A C 1
ATOM 746 O O . GLY A 1 95 ? -28.216 4.482 25.656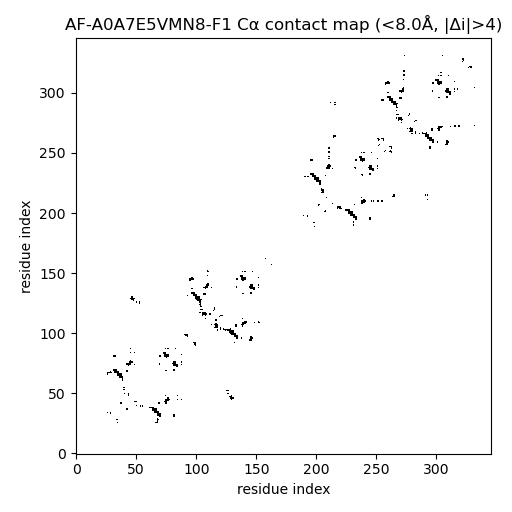 1.00 83.44 95 GLY A O 1
ATOM 747 N N . ALA A 1 96 ? -27.095 4.726 27.581 1.00 88.56 96 ALA A N 1
ATOM 748 C CA . ALA A 1 96 ? -27.725 5.995 27.928 1.00 88.56 96 ALA A CA 1
ATOM 749 C C . ALA A 1 96 ? -27.092 7.133 27.114 1.00 88.56 96 ALA A C 1
ATOM 751 O O . ALA A 1 96 ? -25.896 7.086 26.827 1.00 88.56 96 ALA A O 1
ATOM 752 N N . HIS A 1 97 ? -27.882 8.161 26.795 1.00 93.12 97 HIS A N 1
ATOM 753 C CA . HIS A 1 97 ? -27.434 9.350 26.057 1.00 93.12 97 HIS A CA 1
ATOM 754 C C . HIS A 1 97 ? -26.853 9.059 24.671 1.00 93.12 97 HIS A C 1
ATOM 756 O O . HIS A 1 97 ? -25.958 9.759 24.198 1.00 93.12 97 HIS A O 1
ATOM 762 N N . GLU A 1 98 ? -27.374 8.028 24.010 1.00 91.62 98 GLU A N 1
ATOM 763 C CA . GLU A 1 98 ? -27.118 7.775 22.600 1.00 91.62 98 GLU A CA 1
ATOM 764 C C . GLU A 1 98 ? -28.415 7.548 21.833 1.00 91.62 98 GLU A C 1
ATOM 766 O O . GLU A 1 98 ? -29.331 6.876 22.306 1.00 91.62 98 GLU A O 1
ATOM 771 N N . ASN A 1 99 ? -28.456 8.080 20.614 1.00 88.81 99 ASN A N 1
ATOM 772 C CA . ASN A 1 99 ? -29.584 7.939 19.709 1.00 88.81 99 ASN A CA 1
ATOM 773 C C . ASN A 1 99 ? -29.134 7.340 18.380 1.00 88.81 99 ASN A C 1
ATOM 775 O O . ASN A 1 99 ? -27.998 7.524 17.928 1.00 88.81 99 ASN A O 1
ATOM 779 N N . LEU A 1 100 ? -30.044 6.585 17.763 1.00 84.94 100 LEU A N 1
ATOM 780 C CA . LEU A 1 100 ? -29.829 6.034 16.435 1.00 84.94 100 LEU A CA 1
ATOM 781 C C . LEU A 1 100 ? -30.001 7.167 15.426 1.00 84.94 100 LEU A C 1
ATOM 783 O O . LEU A 1 100 ? -31.118 7.548 15.083 1.00 84.94 100 LEU A O 1
ATOM 787 N N . GLU A 1 101 ? -28.884 7.706 14.960 1.00 83.06 101 GLU A N 1
ATOM 788 C CA . GLU A 1 101 ? -28.859 8.834 14.037 1.00 83.06 101 GLU A CA 1
ATOM 789 C C . GLU A 1 101 ? -28.191 8.432 12.723 1.00 83.06 101 GLU A C 1
ATOM 791 O O . GLU A 1 101 ? -27.449 7.452 12.629 1.00 83.06 101 GLU A O 1
ATOM 796 N N . CYS A 1 102 ? -28.484 9.206 11.686 1.00 78.50 102 CYS A N 1
ATOM 797 C CA . CYS A 1 102 ? -27.853 9.119 10.380 1.00 78.50 102 CYS A CA 1
ATO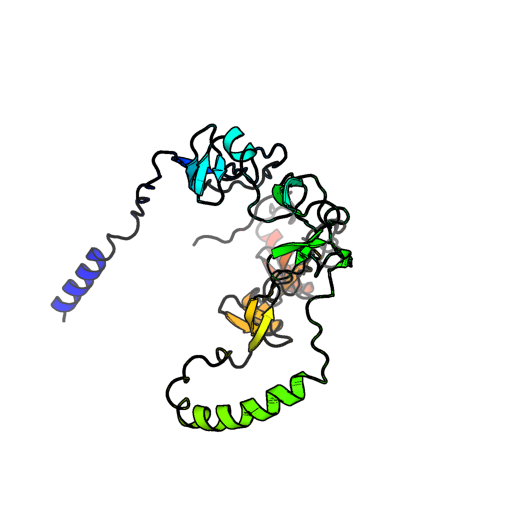M 798 C C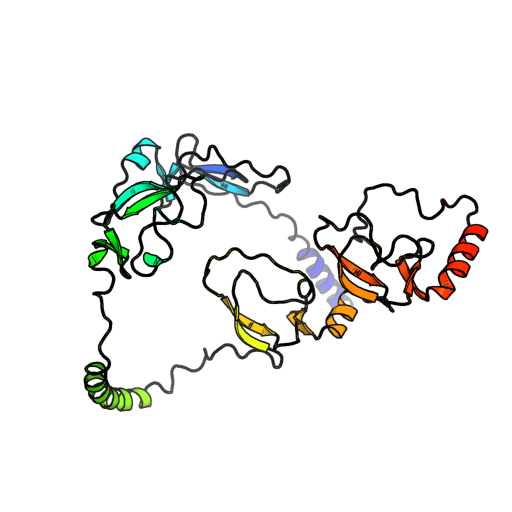 . CYS A 1 102 ? -26.827 10.251 10.284 1.00 78.50 102 CYS A C 1
ATOM 800 O O . CYS A 1 102 ? -27.198 11.406 10.075 1.00 78.50 102 CYS A O 1
ATOM 802 N N . HIS A 1 103 ? -25.544 9.933 10.471 1.00 77.25 103 HIS A N 1
ATOM 803 C CA . HIS A 1 103 ? -24.468 10.927 10.453 1.00 77.25 103 HIS A CA 1
ATOM 804 C C . HIS A 1 103 ? -23.228 10.406 9.702 1.00 77.25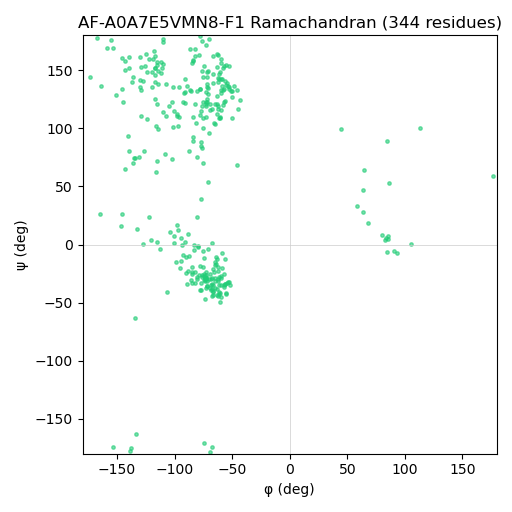 103 HIS A C 1
ATOM 806 O O . HIS A 1 103 ? -23.236 9.310 9.142 1.00 77.25 103 HIS A O 1
ATOM 812 N N . GLY A 1 104 ? -22.157 11.202 9.649 1.00 77.06 104 GLY A N 1
ATOM 813 C CA . GLY A 1 104 ? -20.846 10.767 9.156 1.00 77.06 104 GLY A CA 1
ATOM 814 C C . GLY A 1 104 ? -20.162 9.762 10.093 1.00 77.06 104 GLY A C 1
ATOM 815 O O . GLY A 1 104 ? -20.689 9.393 11.138 1.00 77.06 104 GLY A O 1
ATOM 816 N N . ILE A 1 105 ? -18.952 9.316 9.754 1.00 80.06 105 ILE A N 1
ATOM 817 C CA . ILE A 1 105 ? -18.253 8.268 10.525 1.00 80.06 105 ILE A CA 1
ATOM 818 C C . ILE A 1 105 ? -17.845 8.699 11.944 1.00 80.06 105 ILE A C 1
ATOM 820 O O . ILE A 1 105 ? -17.624 7.846 12.801 1.00 80.06 105 ILE A O 1
ATOM 824 N N . CYS A 1 106 ? -17.753 10.006 12.188 1.00 85.50 106 CYS A N 1
ATOM 825 C CA . CYS A 1 106 ? -17.315 10.575 13.454 1.00 85.50 106 CYS A CA 1
ATOM 826 C C . CYS A 1 106 ? -18.473 10.721 14.455 1.00 85.50 106 CYS A C 1
ATOM 828 O O . CYS A 1 106 ? -19.511 11.293 14.122 1.00 85.50 106 CYS A O 1
ATOM 830 N N . ASP A 1 107 ? -18.239 10.265 15.685 1.00 90.44 107 ASP A N 1
ATOM 831 C CA . ASP A 1 107 ? -19.029 10.560 16.887 1.00 90.44 107 ASP A CA 1
ATOM 832 C C . ASP A 1 107 ? -18.210 11.470 17.830 1.00 90.44 107 ASP A C 1
ATOM 834 O O . ASP A 1 107 ? -17.047 11.784 17.550 1.00 90.44 107 ASP A O 1
ATOM 838 N N . ASN A 1 108 ? -18.787 11.896 18.951 1.00 91.50 108 ASN A N 1
ATOM 839 C CA . ASN A 1 108 ? -18.054 12.556 20.027 1.00 91.50 108 ASN A CA 1
ATOM 840 C C . ASN A 1 108 ? -17.374 11.500 20.914 1.00 91.50 108 ASN A C 1
ATOM 842 O O . ASN A 1 108 ? -18.045 10.668 21.521 1.00 91.50 108 ASN A O 1
ATOM 846 N N . ALA A 1 109 ? -16.050 11.556 21.043 1.00 93.12 109 ALA A N 1
ATOM 847 C CA . ALA A 1 109 ? -15.281 10.708 21.957 1.00 93.12 109 ALA A CA 1
ATOM 848 C C . ALA A 1 109 ? -14.358 11.578 22.813 1.00 93.12 109 ALA A C 1
ATOM 850 O O . ALA A 1 109 ? -13.675 12.447 22.273 1.00 93.12 109 ALA A O 1
ATOM 851 N N . CYS A 1 110 ? -14.320 11.355 24.128 1.00 92.62 110 CYS A N 1
ATOM 852 C CA . CYS A 1 110 ? -13.569 12.196 25.064 1.00 92.62 110 CYS A CA 1
ATOM 853 C C . CYS A 1 110 ? -12.075 12.289 24.717 1.00 92.62 110 CYS A C 1
ATOM 855 O O . CYS A 1 110 ? -11.485 13.357 24.856 1.00 92.62 110 CYS A O 1
ATOM 857 N N . GLU A 1 111 ? -11.473 11.202 24.227 1.00 90.25 111 GLU A N 1
ATOM 858 C CA . GLU A 1 111 ? -10.061 11.166 23.823 1.00 90.25 111 GLU A CA 1
ATOM 859 C C . GLU A 1 111 ? -9.761 12.117 22.652 1.00 90.25 111 GLU A C 1
ATOM 861 O O . GLU A 1 111 ? -8.719 12.776 22.619 1.00 90.25 111 GLU A O 1
ATOM 866 N N . THR A 1 112 ? -10.680 12.217 21.687 1.00 89.12 112 THR A N 1
ATOM 867 C CA . THR A 1 112 ? -10.437 12.915 20.419 1.00 89.12 112 THR A CA 1
ATOM 868 C C . THR A 1 112 ? -11.251 14.187 20.243 1.00 89.12 112 THR A C 1
ATOM 870 O O . THR A 1 112 ? -11.023 14.880 19.258 1.00 89.12 112 THR A O 1
ATOM 873 N N . ILE A 1 113 ? -12.147 14.543 21.168 1.00 88.56 113 ILE A N 1
ATOM 874 C CA . ILE A 1 113 ? -13.159 15.604 21.001 1.00 88.56 113 ILE A CA 1
ATOM 875 C C . ILE A 1 113 ? -12.600 16.963 20.553 1.00 88.56 113 ILE A C 1
ATOM 877 O O . ILE A 1 113 ? -13.253 17.697 19.807 1.00 88.56 113 ILE A O 1
ATOM 881 N N . HIS A 1 114 ? -11.373 17.287 20.969 1.00 85.81 114 HIS A N 1
ATOM 882 C CA . HIS A 1 114 ? -10.676 18.525 20.610 1.00 85.81 114 HIS A CA 1
ATOM 883 C C . HIS A 1 114 ? -10.075 18.517 19.195 1.00 85.81 114 HIS A C 1
ATOM 885 O O . HIS A 1 114 ? -9.753 19.575 18.663 1.00 85.81 114 HIS A O 1
ATOM 891 N N . ARG A 1 115 ? -9.893 17.335 18.597 1.00 86.19 115 ARG A N 1
ATOM 892 C CA . ARG A 1 115 ? -9.327 17.132 17.252 1.00 86.19 115 ARG A CA 1
ATOM 893 C C . ARG A 1 115 ? -10.398 16.729 16.240 1.00 86.19 115 ARG A C 1
ATOM 895 O O . ARG A 1 115 ? -10.387 17.224 15.121 1.00 86.19 115 ARG A O 1
ATOM 902 N N . GLN A 1 116 ? -11.319 15.862 16.648 1.00 87.38 116 GLN A N 1
ATOM 903 C CA . GLN A 1 116 ? -12.377 15.286 15.831 1.00 87.38 116 GLN A CA 1
ATOM 904 C C . GLN A 1 116 ? -13.632 15.072 16.679 1.00 87.38 116 GLN A C 1
ATOM 906 O O . GLN A 1 116 ? -13.569 14.522 17.779 1.00 87.38 116 GLN A O 1
ATOM 911 N N . ASN A 1 117 ? -14.777 15.472 16.141 1.00 87.88 117 ASN A N 1
ATOM 912 C CA . ASN A 1 117 ? -16.086 15.284 16.764 1.00 87.88 117 ASN A CA 1
ATOM 913 C C . ASN A 1 117 ? -17.180 15.232 15.681 1.00 87.88 117 ASN A C 1
ATOM 915 O O . ASN A 1 117 ? -16.862 15.234 14.487 1.00 87.88 117 ASN A O 1
ATOM 919 N N . LYS A 1 118 ? -18.462 15.178 16.072 1.00 85.00 118 LYS A N 1
ATOM 920 C CA . LYS A 1 118 ? -19.579 15.139 15.109 1.00 85.00 118 LYS A CA 1
ATOM 921 C C . LYS A 1 118 ? -19.541 16.326 14.127 1.00 85.00 118 LYS A C 1
ATOM 923 O O . LYS A 1 118 ? -19.721 16.117 12.934 1.00 85.00 118 LYS A O 1
ATOM 928 N N . THR A 1 119 ? -19.261 17.553 14.576 1.00 83.50 119 THR A N 1
ATOM 929 C CA . THR A 1 119 ? -19.290 18.761 13.718 1.00 83.50 119 THR A CA 1
ATOM 930 C C . THR A 1 119 ? -17.966 19.062 13.011 1.00 83.50 119 THR A C 1
ATOM 932 O O . THR A 1 119 ? -17.963 19.703 11.963 1.00 83.50 119 THR A O 1
ATOM 935 N N . ASN A 1 120 ? -16.849 18.567 13.544 1.00 85.62 120 ASN A N 1
ATOM 936 C CA . ASN A 1 120 ? -15.508 18.659 12.977 1.00 85.62 120 ASN A CA 1
ATOM 937 C C . ASN A 1 120 ? -14.996 17.254 12.619 1.00 85.62 120 ASN A C 1
ATOM 939 O O . ASN A 1 120 ? -14.145 16.686 13.307 1.00 85.62 120 ASN A O 1
ATOM 943 N N . CYS A 1 121 ? -15.573 16.674 11.566 1.00 82.56 121 CYS A N 1
ATOM 944 C CA . CYS A 1 121 ? -15.212 15.355 11.053 1.00 82.56 121 CYS A CA 1
ATOM 945 C C . CYS A 1 121 ? -14.338 15.514 9.793 1.00 82.56 121 CYS A C 1
ATOM 947 O O . CYS A 1 121 ? -14.808 16.114 8.826 1.00 82.56 121 CYS A O 1
ATOM 949 N N . PRO A 1 122 ? -13.106 14.962 9.749 1.00 78.25 122 PRO A N 1
ATOM 950 C CA . PRO A 1 122 ? -12.220 15.053 8.579 1.00 78.25 122 PRO A CA 1
ATOM 951 C C . PRO A 1 122 ? -12.811 14.465 7.287 1.00 78.25 122 PRO A C 1
ATOM 953 O O . PRO A 1 122 ? -12.368 14.777 6.186 1.00 78.25 122 PRO A O 1
ATOM 956 N N . SER A 1 123 ? -13.817 13.595 7.413 1.00 65.25 123 SER A N 1
ATOM 957 C CA . SER A 1 123 ? -14.540 13.016 6.283 1.00 65.25 123 SER A CA 1
ATOM 958 C C . SER A 1 123 ? -15.762 13.862 5.928 1.00 65.25 123 SER A C 1
ATOM 960 O O . SER A 1 123 ? -16.592 14.161 6.784 1.00 65.25 123 SER A O 1
ATOM 962 N N . THR A 1 124 ? -15.910 14.199 4.646 1.00 55.59 124 THR A N 1
ATOM 963 C CA . THR A 1 124 ? -17.088 14.912 4.133 1.00 55.59 124 THR A CA 1
ATOM 964 C C . THR A 1 124 ? -18.382 14.103 4.342 1.00 55.59 124 THR A C 1
ATOM 966 O O . THR A 1 124 ? -18.368 12.871 4.254 1.00 55.59 124 THR A O 1
ATOM 969 N N . PRO A 1 125 ? -19.531 14.762 4.592 1.00 53.06 125 PRO A N 1
ATOM 970 C CA . PRO A 1 125 ? -20.752 14.133 5.108 1.00 53.06 125 PRO A CA 1
ATOM 971 C C . PRO A 1 125 ? -21.590 13.421 4.030 1.00 53.06 125 PRO A C 1
ATOM 973 O O . PRO A 1 125 ? -22.795 13.256 4.188 1.00 53.06 125 PRO A O 1
ATOM 976 N N . TYR A 1 126 ? -20.998 12.998 2.910 1.00 55.50 126 TYR A N 1
ATOM 977 C CA . TYR A 1 126 ? -21.776 12.487 1.773 1.00 55.50 126 TYR A CA 1
ATOM 978 C C . TYR A 1 126 ? -22.341 11.076 1.973 1.00 55.50 126 TYR A C 1
ATOM 980 O O . TYR A 1 126 ? -23.086 10.596 1.123 1.00 55.50 126 TYR A O 1
ATOM 988 N N . ARG A 1 127 ? -21.998 10.392 3.070 1.00 65.12 127 ARG A N 1
ATOM 989 C CA . ARG A 1 127 ? -22.482 9.036 3.349 1.00 65.12 127 ARG A CA 1
ATOM 990 C C . ARG A 1 127 ? -23.056 8.939 4.752 1.00 65.12 127 ARG A C 1
ATOM 992 O O . ARG A 1 127 ? -22.321 8.993 5.733 1.00 65.12 127 ARG A O 1
ATOM 999 N N . CYS A 1 128 ? -24.374 8.767 4.801 1.00 73.62 128 CYS A N 1
ATOM 1000 C CA . CYS A 1 128 ? -25.104 8.431 6.011 1.00 73.62 128 CYS A CA 1
ATOM 1001 C C . CYS A 1 128 ? -24.656 7.063 6.530 1.00 73.62 128 CYS A C 1
ATOM 1003 O O . CYS A 1 128 ? -24.790 6.050 5.841 1.00 73.62 128 CYS A O 1
ATOM 1005 N N . ILE A 1 129 ? -24.151 7.034 7.756 1.00 76.44 129 ILE A N 1
ATOM 1006 C CA . ILE A 1 129 ? -23.936 5.818 8.527 1.00 76.44 129 ILE A CA 1
ATOM 1007 C C . ILE A 1 129 ? -24.965 5.847 9.647 1.00 76.44 129 ILE A C 1
ATOM 1009 O O . ILE A 1 129 ? -24.929 6.718 10.511 1.00 76.44 129 ILE A O 1
ATOM 1013 N N . LYS A 1 130 ? -25.902 4.899 9.618 1.00 81.06 130 LYS A N 1
ATOM 1014 C CA . LYS A 1 130 ? -26.893 4.764 10.680 1.00 81.06 130 LYS A CA 1
ATOM 1015 C C . LYS A 1 130 ? -26.289 3.950 11.821 1.00 81.06 130 LYS A C 1
ATOM 1017 O O . LYS A 1 130 ? -26.010 2.762 11.661 1.00 81.06 130 LYS A O 1
ATOM 1022 N N . GLN A 1 131 ? -26.010 4.584 12.950 1.00 82.38 131 GLN A N 1
ATOM 1023 C CA . GLN A 1 131 ? -25.449 3.927 14.135 1.00 82.38 131 GLN A CA 1
ATOM 1024 C C . GLN A 1 131 ? -25.813 4.719 15.394 1.00 82.38 131 GLN A C 1
ATOM 1026 O O . GLN A 1 131 ? -26.454 5.764 15.312 1.00 82.38 131 GLN A O 1
ATOM 1031 N N . CYS A 1 132 ? -25.446 4.196 16.559 1.00 87.75 132 CYS A N 1
ATOM 1032 C CA . CYS A 1 132 ? -25.634 4.903 17.815 1.00 87.75 132 CYS A CA 1
ATOM 1033 C C . CYS A 1 132 ? -24.571 5.988 17.946 1.00 87.75 132 CYS A C 1
ATOM 1035 O O . CYS A 1 132 ? -23.378 5.682 17.952 1.00 87.75 132 CYS A O 1
ATOM 1037 N N . TYR A 1 133 ? -25.013 7.235 18.031 1.00 89.56 133 TYR A N 1
ATOM 1038 C CA . TYR A 1 133 ? -24.167 8.395 18.294 1.00 89.56 133 TYR A CA 1
ATOM 1039 C C . TYR A 1 133 ? -24.499 8.944 19.670 1.00 89.56 133 TYR A C 1
ATOM 1041 O O . TYR A 1 133 ? -25.660 8.883 20.079 1.00 89.56 133 TYR A O 1
ATOM 1049 N N . CYS A 1 134 ? -23.510 9.502 20.366 1.00 93.38 134 CYS A N 1
ATOM 1050 C CA . CYS A 1 134 ? -23.816 10.257 21.570 1.00 93.38 134 CYS A CA 1
ATOM 1051 C C . CYS A 1 134 ? -24.702 11.463 21.231 1.00 93.38 134 CYS A C 1
ATOM 1053 O O . CYS A 1 134 ? -24.542 12.120 20.191 1.00 93.38 134 CYS A O 1
ATOM 1055 N N . GLU A 1 135 ? -25.637 11.741 22.135 1.00 93.94 135 GLU A N 1
ATOM 1056 C CA . GLU A 1 135 ? -26.455 12.948 22.120 1.00 93.94 135 GLU A CA 1
ATOM 1057 C C . GLU A 1 135 ? -25.575 14.204 22.143 1.00 93.94 135 GLU A C 1
ATOM 1059 O O . GLU A 1 135 ? -24.447 14.204 22.650 1.00 93.94 135 GLU A O 1
ATOM 1064 N N . ASP A 1 136 ? -26.094 15.306 21.609 1.00 91.19 136 ASP A N 1
ATOM 1065 C CA . ASP A 1 136 ? -25.393 16.585 21.654 1.00 91.19 136 ASP A CA 1
ATOM 1066 C C . ASP A 1 136 ? -25.135 16.997 23.114 1.00 91.19 136 ASP A C 1
ATOM 1068 O O . ASP A 1 136 ? -26.029 16.971 23.959 1.00 91.19 136 ASP A O 1
ATOM 1072 N N . GLY A 1 137 ? -23.890 17.365 23.423 1.00 91.25 137 GLY A N 1
ATOM 1073 C CA . GLY A 1 137 ? -23.448 17.619 24.800 1.00 91.25 137 GLY A CA 1
ATOM 1074 C C . GLY A 1 137 ? -22.816 16.410 25.500 1.00 91.25 137 GLY A C 1
ATOM 1075 O O . GLY A 1 137 ? -22.237 16.588 26.572 1.00 91.25 137 GLY A O 1
ATOM 1076 N N . TYR A 1 138 ? -22.842 15.222 24.885 1.00 94.94 138 TYR A N 1
ATOM 1077 C CA . TYR A 1 138 ? -22.225 13.998 25.399 1.00 94.94 138 TYR A CA 1
ATOM 1078 C C . TYR A 1 138 ? -21.088 13.496 24.495 1.00 94.94 138 TYR A C 1
ATOM 1080 O O . TYR A 1 138 ? -21.046 13.777 23.294 1.00 94.94 138 TYR A O 1
ATOM 1088 N N . ALA A 1 139 ? -20.153 12.750 25.083 1.00 94.06 139 ALA A N 1
ATOM 1089 C CA . ALA A 1 139 ? -19.048 12.083 24.403 1.00 94.06 139 ALA A CA 1
ATOM 1090 C C . ALA A 1 139 ? -18.742 10.725 25.041 1.00 94.06 139 ALA A C 1
ATOM 1092 O O . ALA A 1 139 ? -18.931 10.541 26.243 1.00 94.06 139 ALA A O 1
ATOM 1093 N N . ARG A 1 140 ? -18.250 9.778 24.237 1.00 93.62 140 ARG A N 1
ATOM 1094 C CA . ARG A 1 140 ? -17.874 8.444 24.719 1.00 93.62 140 ARG A CA 1
ATOM 1095 C C . ARG A 1 140 ? -16.618 8.496 25.578 1.00 93.62 140 ARG A C 1
ATOM 1097 O O . ARG A 1 140 ? -15.600 9.043 25.148 1.00 93.62 140 ARG A O 1
ATOM 1104 N N . ASP A 1 141 ? -16.693 7.898 26.759 1.00 92.38 141 ASP A N 1
ATOM 1105 C CA . ASP A 1 141 ? -15.539 7.577 27.595 1.00 92.38 141 ASP A CA 1
ATOM 1106 C C . ASP A 1 141 ? -14.798 6.314 27.094 1.00 92.38 141 ASP A C 1
ATOM 1108 O O . ASP A 1 141 ? -15.190 5.674 26.114 1.00 92.38 141 ASP A O 1
ATOM 1112 N N . GLU A 1 142 ? -13.719 5.929 27.781 1.00 89.00 142 GLU A N 1
ATOM 1113 C CA . GLU A 1 142 ? -12.938 4.715 27.481 1.00 89.00 142 GLU A CA 1
ATOM 1114 C C . GLU A 1 142 ? -13.735 3.409 27.676 1.00 89.00 142 GLU A C 1
ATOM 1116 O O . GLU A 1 142 ? -13.343 2.349 27.186 1.00 89.00 142 GLU A O 1
ATOM 1121 N N . GLN A 1 143 ? -14.858 3.463 28.395 1.00 89.00 143 GLN A N 1
ATOM 1122 C CA . GLN A 1 143 ? -15.759 2.338 28.634 1.00 89.00 143 GLN A CA 1
ATOM 1123 C C . GLN A 1 143 ? -16.923 2.294 27.623 1.00 89.00 143 GLN A C 1
ATOM 1125 O O . GLN A 1 143 ? -17.773 1.410 27.726 1.00 89.00 143 GLN A O 1
ATOM 1130 N N . ASN A 1 144 ? -16.921 3.169 26.607 1.00 87.56 144 ASN A N 1
ATOM 1131 C CA . ASN A 1 144 ? -17.969 3.362 25.596 1.00 87.56 144 ASN A CA 1
ATOM 1132 C C . ASN A 1 144 ? -19.298 3.947 26.113 1.00 87.56 144 ASN A C 1
ATOM 1134 O O . ASN A 1 144 ? -20.307 3.861 25.407 1.00 87.56 144 ASN A O 1
ATOM 1138 N N . ASN A 1 145 ? -19.318 4.585 27.285 1.00 93.69 145 ASN A N 1
ATOM 1139 C CA . ASN A 1 145 ? -20.501 5.285 27.786 1.00 93.69 145 ASN A CA 1
ATOM 1140 C C . ASN A 1 145 ? -20.508 6.740 27.318 1.00 93.69 145 ASN A C 1
ATOM 1142 O O . ASN A 1 145 ? -19.493 7.427 27.409 1.00 93.69 145 ASN A O 1
ATOM 1146 N N . CYS A 1 146 ? -21.663 7.233 26.869 1.00 94.94 146 CYS A N 1
ATOM 1147 C CA . CYS A 1 146 ? -21.850 8.652 26.589 1.00 94.94 146 CYS A CA 1
ATOM 1148 C C . CYS A 1 146 ? -21.995 9.418 27.911 1.00 94.94 146 CYS A C 1
ATOM 1150 O O . CYS A 1 146 ? -23.008 9.310 28.602 1.00 94.94 146 CYS A O 1
ATOM 1152 N N . ILE A 1 147 ? -20.972 10.195 28.259 1.00 95.19 147 ILE A N 1
ATOM 1153 C CA . ILE A 1 147 ? -20.947 11.072 29.433 1.00 95.19 147 ILE A CA 1
ATOM 1154 C C . ILE A 1 147 ? -20.985 12.538 28.991 1.00 95.19 147 ILE A C 1
ATOM 1156 O O . ILE A 1 147 ? -20.569 12.835 27.869 1.00 95.19 147 ILE A O 1
ATOM 1160 N N . PRO A 1 148 ? -21.465 13.474 29.828 1.00 95.62 148 PRO A N 1
ATOM 1161 C CA . PRO A 1 148 ? -21.400 14.896 29.510 1.00 95.62 148 PRO A CA 1
ATOM 1162 C C . PRO A 1 148 ? -19.973 15.316 29.140 1.00 95.62 148 PRO A C 1
ATOM 1164 O O . PRO A 1 148 ? -19.020 14.941 29.820 1.00 95.62 148 PRO A O 1
ATOM 1167 N N . ILE A 1 149 ? -19.812 16.106 28.076 1.00 93.00 149 ILE A N 1
ATOM 1168 C CA . ILE A 1 149 ? -18.494 16.507 27.543 1.00 93.00 149 ILE A CA 1
ATOM 1169 C C . ILE A 1 149 ? -17.629 17.193 28.608 1.00 93.00 149 ILE A C 1
ATOM 1171 O O . ILE A 1 149 ? -16.417 17.014 28.650 1.00 93.00 149 ILE A O 1
ATOM 1175 N N . GLU A 1 150 ? -18.250 17.946 29.509 1.00 89.12 150 GLU A N 1
ATOM 1176 C CA . GLU A 1 150 ? -17.593 18.579 30.659 1.00 89.12 150 GLU A CA 1
ATOM 1177 C C . GLU A 1 150 ? -16.959 17.590 31.654 1.00 89.12 150 GLU A C 1
ATOM 1179 O O . GLU A 1 150 ? -16.090 17.974 32.434 1.00 89.12 150 GLU A O 1
ATOM 1184 N N . GLN A 1 151 ? -17.368 16.320 31.624 1.00 89.50 151 GLN A N 1
ATOM 1185 C CA . GLN A 1 151 ? -16.792 15.242 32.429 1.00 89.50 151 GLN A CA 1
ATOM 1186 C C . GLN A 1 151 ? -15.628 14.539 31.717 1.00 89.50 151 GLN A C 1
ATOM 1188 O O . GLN A 1 151 ? -14.885 13.796 32.372 1.00 89.50 151 GLN A O 1
ATOM 1193 N N . CYS A 1 152 ? -15.407 14.807 30.422 1.00 85.12 152 CYS A N 1
ATOM 1194 C CA . CYS A 1 152 ? -14.212 14.355 29.716 1.00 85.12 152 CYS A CA 1
ATOM 1195 C C . CYS A 1 152 ? -12.966 14.947 30.399 1.00 85.12 152 CYS A C 1
ATOM 1197 O O . CYS A 1 152 ? -12.777 16.160 30.440 1.00 85.12 152 CYS A O 1
ATOM 1199 N N . GLY A 1 153 ? -12.118 14.083 30.967 1.00 70.38 153 GLY A N 1
ATOM 1200 C CA . GLY A 1 153 ? -10.917 14.479 31.717 1.00 70.38 153 GLY A CA 1
ATOM 1201 C C . GLY A 1 153 ? -11.011 14.350 33.244 1.00 70.38 153 GLY A C 1
ATOM 1202 O O . GLY A 1 153 ? -10.027 14.625 33.930 1.00 70.38 153 GLY A O 1
ATOM 1203 N N . THR A 1 154 ? -12.144 13.897 33.797 1.00 61.50 154 THR A N 1
ATOM 1204 C CA . THR A 1 154 ? -12.275 13.600 35.243 1.00 61.50 154 THR A CA 1
ATOM 1205 C C . THR A 1 154 ? -12.014 12.129 35.600 1.00 61.50 154 THR A C 1
ATOM 1207 O O . THR A 1 154 ? -11.742 11.811 36.760 1.00 61.50 154 THR A O 1
ATOM 1210 N N . SER A 1 155 ? -11.985 11.230 34.612 1.00 51.09 155 SER A N 1
ATOM 1211 C CA . SER A 1 155 ? -11.576 9.832 34.772 1.00 51.09 155 SER A CA 1
ATOM 1212 C C . SER A 1 155 ? -10.048 9.680 34.688 1.00 51.09 155 SER A C 1
ATOM 1214 O O . SER A 1 155 ? -9.469 9.441 33.636 1.00 51.09 155 SER A O 1
ATOM 1216 N N . ALA A 1 156 ? -9.418 9.808 35.858 1.00 46.06 156 ALA A N 1
ATOM 1217 C CA . ALA A 1 156 ? -8.146 9.191 36.248 1.00 46.06 156 ALA A CA 1
ATOM 1218 C C . ALA A 1 156 ? -6.846 9.588 35.507 1.00 46.06 156 ALA A C 1
ATOM 1220 O O . ALA A 1 156 ? -6.085 8.733 35.059 1.00 46.06 156 ALA A O 1
ATOM 1221 N N . PHE A 1 157 ? -6.436 10.857 35.623 1.00 40.38 157 PHE A N 1
ATOM 1222 C CA . PHE A 1 157 ? -5.017 11.114 35.915 1.00 40.38 157 PHE A CA 1
ATOM 1223 C C . PHE A 1 157 ? -4.750 10.668 37.361 1.00 40.38 157 PHE A C 1
ATOM 1225 O O . PHE A 1 157 ? -5.008 11.405 38.316 1.00 40.38 157 PHE A O 1
ATOM 1232 N N . ILE A 1 158 ? -4.253 9.444 37.555 1.00 44.41 158 ILE A N 1
ATOM 1233 C CA . ILE A 1 158 ? -3.704 9.055 38.857 1.00 44.41 158 ILE A CA 1
ATOM 1234 C C . ILE A 1 158 ? -2.491 9.953 39.109 1.00 44.41 158 ILE A C 1
ATOM 1236 O O . ILE A 1 158 ? -1.471 9.864 38.428 1.00 44.41 158 ILE A O 1
ATOM 1240 N N . SER A 1 159 ? -2.608 10.837 40.099 1.00 45.41 159 SER A N 1
ATOM 1241 C CA . SER A 1 159 ? -1.490 11.627 40.609 1.00 45.41 159 SER A CA 1
ATOM 1242 C C . SER A 1 159 ? -0.297 10.708 40.933 1.00 45.41 159 SER A C 1
ATOM 1244 O O . SER A 1 159 ? -0.476 9.725 41.666 1.00 45.41 159 SER A O 1
ATOM 1246 N N . PRO A 1 160 ? 0.935 11.040 40.493 1.00 53.94 160 PRO A N 1
ATOM 1247 C CA . PRO A 1 160 ? 2.141 10.246 40.758 1.00 53.94 160 PRO A CA 1
ATOM 1248 C C . PRO A 1 160 ? 2.430 9.989 42.247 1.00 53.94 160 PRO A C 1
ATOM 1250 O O . PRO A 1 160 ? 3.286 9.172 42.578 1.00 53.94 160 PRO A O 1
ATOM 1253 N N . ARG A 1 161 ? 1.746 10.684 43.168 1.00 51.56 161 ARG A N 1
ATOM 1254 C CA . ARG A 1 161 ? 1.963 10.558 44.616 1.00 51.56 161 ARG A CA 1
ATOM 1255 C C . ARG A 1 161 ? 1.292 9.349 45.267 1.00 51.56 161 ARG A C 1
ATOM 1257 O O . ARG A 1 161 ? 1.839 8.851 46.249 1.00 51.56 161 ARG A O 1
ATOM 1264 N N . GLU A 1 162 ? 0.184 8.839 44.733 1.00 50.50 162 GLU A N 1
ATOM 1265 C CA . GLU A 1 162 ? -0.524 7.699 45.348 1.00 50.50 162 GLU A CA 1
ATOM 1266 C C . GLU A 1 162 ? -0.114 6.339 44.743 1.00 50.50 162 GLU A C 1
ATOM 1268 O O . GLU A 1 162 ? -0.194 5.309 45.416 1.00 50.50 162 GLU A O 1
ATOM 1273 N N . ALA A 1 163 ? 0.465 6.323 43.534 1.00 49.56 163 ALA A N 1
ATOM 1274 C CA . ALA A 1 163 ? 0.997 5.109 42.901 1.00 49.56 163 ALA A CA 1
ATOM 1275 C C . ALA A 1 163 ? 2.200 4.500 43.658 1.00 49.56 163 ALA A C 1
ATOM 1277 O O . ALA A 1 163 ? 2.386 3.284 43.669 1.00 49.56 163 ALA A O 1
ATOM 1278 N N . VAL A 1 164 ? 2.995 5.319 44.359 1.00 55.22 164 VAL A N 1
ATOM 1279 C CA . VAL A 1 164 ? 4.223 4.867 45.045 1.00 55.22 164 VAL A CA 1
ATOM 1280 C C . VAL A 1 164 ? 3.925 4.038 46.303 1.00 55.22 164 VAL A C 1
ATOM 1282 O O . VAL A 1 164 ? 4.716 3.165 46.671 1.00 55.22 164 VAL A O 1
ATOM 1285 N N . LYS A 1 165 ? 2.782 4.262 46.968 1.00 51.81 165 LYS A N 1
ATOM 1286 C CA . LYS A 1 165 ? 2.405 3.514 48.182 1.00 51.81 165 LYS A CA 1
ATOM 1287 C C . LYS A 1 165 ? 1.889 2.108 47.868 1.00 51.81 165 LYS A C 1
ATOM 1289 O O . LYS A 1 165 ? 2.278 1.172 48.561 1.00 51.81 165 LYS A O 1
ATOM 1294 N N . MET A 1 166 ? 1.108 1.944 46.797 1.00 52.47 166 MET A N 1
ATOM 1295 C CA . MET A 1 166 ? 0.675 0.623 46.306 1.00 52.47 166 MET A CA 1
ATOM 1296 C C . MET A 1 166 ? 1.853 -0.208 45.769 1.00 52.47 166 MET A C 1
ATOM 1298 O O . MET A 1 166 ? 1.910 -1.419 45.984 1.00 52.47 166 MET A O 1
ATOM 1302 N N . PHE A 1 167 ? 2.848 0.439 45.151 1.00 49.41 167 PHE A N 1
ATOM 1303 C CA . PHE A 1 167 ? 4.004 -0.248 44.568 1.00 49.41 167 PHE A CA 1
ATOM 1304 C C . PHE A 1 167 ? 4.920 -0.907 45.617 1.00 49.41 167 PHE A C 1
ATOM 1306 O O . PHE A 1 167 ? 5.526 -1.940 45.350 1.00 49.41 167 PHE A O 1
ATOM 1313 N N . ARG A 1 168 ? 4.996 -0.369 46.844 1.00 54.19 168 ARG A N 1
ATOM 1314 C CA . ARG A 1 168 ? 5.863 -0.926 47.903 1.00 54.19 168 ARG A CA 1
ATOM 1315 C C . ARG A 1 168 ? 5.317 -2.194 48.560 1.00 54.19 168 ARG A C 1
ATOM 1317 O O . ARG A 1 168 ? 6.112 -2.999 49.034 1.00 54.19 168 ARG A O 1
ATOM 1324 N N . LEU A 1 169 ? 3.998 -2.394 48.567 1.00 49.03 169 LEU A N 1
ATOM 1325 C CA . LEU A 1 169 ? 3.378 -3.585 49.162 1.00 49.03 169 LEU A CA 1
ATOM 1326 C C . LEU A 1 169 ? 3.328 -4.765 48.170 1.00 49.03 169 LEU A C 1
ATOM 1328 O O . LEU A 1 169 ? 3.476 -5.918 48.570 1.00 49.03 169 LEU A O 1
ATOM 1332 N N . LEU A 1 170 ? 3.211 -4.479 46.867 1.00 52.28 170 LEU A N 1
ATOM 1333 C CA . LEU A 1 170 ? 3.187 -5.486 45.797 1.00 52.28 170 LEU A CA 1
ATOM 1334 C C . LEU A 1 170 ? 4.562 -6.109 45.502 1.00 52.28 170 LEU A C 1
ATOM 1336 O O . LEU A 1 170 ? 4.624 -7.292 45.175 1.00 52.28 170 LEU A O 1
ATOM 1340 N N . ILE A 1 171 ? 5.668 -5.376 45.687 1.00 56.62 171 ILE A N 1
ATOM 1341 C CA . ILE A 1 171 ? 7.034 -5.901 45.475 1.00 56.62 171 ILE A CA 1
ATOM 1342 C C . ILE A 1 171 ? 7.347 -7.086 46.408 1.00 56.62 171 ILE A C 1
ATOM 1344 O O . ILE A 1 171 ? 8.011 -8.037 45.996 1.00 56.62 171 ILE A O 1
ATOM 1348 N N . VAL A 1 172 ? 6.832 -7.072 47.642 1.00 56.38 172 VAL A N 1
ATOM 1349 C CA . VAL A 1 172 ? 7.083 -8.142 48.626 1.00 56.38 172 VAL A CA 1
ATOM 1350 C C . VAL A 1 172 ? 6.298 -9.418 48.288 1.00 56.38 172 VAL A C 1
ATOM 1352 O O . VAL A 1 172 ? 6.795 -10.518 48.514 1.00 56.38 172 VAL A O 1
ATOM 1355 N N . LEU A 1 173 ? 5.115 -9.293 47.675 1.00 53.00 173 LEU A N 1
ATOM 1356 C CA . LEU A 1 173 ? 4.307 -10.440 47.241 1.00 53.00 173 LEU A CA 1
ATOM 1357 C C . LEU A 1 173 ? 4.762 -11.000 45.877 1.00 53.00 173 LEU A C 1
ATOM 1359 O O . LEU A 1 173 ? 4.751 -12.215 45.681 1.00 53.00 173 LEU A O 1
ATOM 1363 N N . PHE A 1 174 ? 5.252 -10.155 44.960 1.00 50.47 174 PHE A N 1
ATOM 1364 C CA . PHE A 1 174 ? 5.778 -10.592 43.655 1.00 50.47 174 PHE A CA 1
ATOM 1365 C C . PHE A 1 174 ? 7.151 -11.275 43.735 1.00 50.47 174 PHE A C 1
ATOM 1367 O O . PHE A 1 174 ? 7.426 -12.169 42.933 1.00 50.47 174 PHE A O 1
ATOM 1374 N N . ALA A 1 175 ? 7.991 -10.938 44.722 1.00 54.31 175 ALA A N 1
ATOM 1375 C CA . ALA A 1 175 ? 9.262 -11.636 44.938 1.00 54.31 175 ALA A CA 1
ATOM 1376 C C . ALA A 1 175 ? 9.068 -13.129 45.286 1.00 54.31 175 ALA A C 1
ATOM 1378 O O . ALA A 1 175 ? 9.900 -13.956 44.919 1.00 54.31 175 ALA A O 1
ATOM 1379 N N . GLY A 1 176 ? 7.949 -13.487 45.932 1.00 50.94 176 GLY A N 1
ATOM 1380 C CA . GLY A 1 176 ? 7.608 -14.876 46.257 1.00 50.94 176 GLY A CA 1
ATOM 1381 C C . GLY A 1 176 ? 7.070 -15.685 45.071 1.00 50.94 176 GLY A C 1
ATOM 1382 O O . GLY A 1 176 ? 7.358 -16.874 44.957 1.00 50.94 176 GLY A O 1
ATOM 1383 N N . HIS A 1 177 ? 6.337 -15.055 44.147 1.00 52.00 177 HIS A N 1
ATOM 1384 C CA . HIS A 1 177 ? 5.730 -15.757 43.005 1.00 52.00 177 HIS A CA 1
ATOM 1385 C C . HIS A 1 177 ? 6.693 -15.923 41.812 1.00 52.00 177 HIS A C 1
ATOM 1387 O O . HIS A 1 177 ? 6.601 -16.894 41.059 1.00 52.00 177 HIS A O 1
ATOM 1393 N N . MET A 1 178 ? 7.690 -15.039 41.687 1.00 49.53 178 MET A N 1
ATOM 1394 C CA . MET A 1 178 ? 8.737 -15.119 40.656 1.00 49.53 178 MET A CA 1
ATOM 1395 C C . MET A 1 178 ? 9.654 -16.349 40.784 1.00 49.53 178 MET A C 1
ATOM 1397 O O . MET A 1 178 ? 10.308 -16.723 39.813 1.00 49.53 178 MET A O 1
ATOM 1401 N N . VAL A 1 179 ? 9.689 -17.012 41.947 1.00 52.34 179 VAL A N 1
ATOM 1402 C CA . VAL A 1 179 ? 10.468 -18.251 42.134 1.00 52.34 179 VAL A CA 1
ATOM 1403 C C . VAL A 1 179 ? 9.715 -19.489 41.618 1.00 52.34 179 VAL A C 1
ATOM 1405 O O . VAL A 1 179 ? 10.354 -20.458 41.221 1.00 52.34 179 VAL A O 1
ATOM 1408 N N . MET A 1 180 ? 8.379 -19.447 41.524 1.00 52.81 180 MET A N 1
ATOM 1409 C CA . MET A 1 180 ? 7.556 -20.563 41.022 1.00 52.81 180 MET A CA 1
ATOM 1410 C C . MET A 1 180 ? 7.126 -20.421 39.552 1.00 52.81 180 MET A C 1
ATOM 1412 O O . MET A 1 180 ? 6.760 -21.412 38.931 1.00 52.81 180 MET A O 1
ATOM 1416 N N . CYS A 1 181 ? 7.235 -19.233 38.945 1.00 45.88 181 CYS A N 1
ATOM 1417 C CA . CYS A 1 181 ? 6.852 -19.019 37.540 1.00 45.88 181 CYS A CA 1
ATOM 1418 C C . CYS A 1 181 ? 8.026 -19.094 36.538 1.00 45.88 181 CYS A C 1
ATOM 1420 O O . CYS A 1 181 ? 7.882 -18.720 35.377 1.00 45.88 181 CYS A O 1
ATOM 1422 N N . ARG A 1 182 ? 9.207 -19.588 36.946 1.00 46.12 182 ARG A N 1
ATOM 1423 C CA . ARG A 1 182 ? 10.375 -19.730 36.047 1.00 46.12 182 ARG A CA 1
ATOM 1424 C C . ARG A 1 182 ? 10.318 -20.973 35.143 1.00 46.12 182 ARG A C 1
ATOM 1426 O O . ARG A 1 182 ? 11.228 -21.185 34.350 1.00 46.12 182 ARG A O 1
ATOM 1433 N N . GLN A 1 183 ? 9.277 -21.798 35.255 1.00 53.97 183 GLN A N 1
ATOM 1434 C CA . GLN A 1 183 ? 9.155 -23.062 34.516 1.00 53.97 183 GLN A CA 1
ATOM 1435 C C . GLN A 1 183 ? 7.990 -23.114 33.515 1.00 53.97 183 GLN A C 1
ATOM 1437 O O . GLN A 1 183 ? 7.829 -24.142 32.870 1.00 53.97 183 GLN A O 1
ATOM 1442 N N . LEU A 1 184 ? 7.207 -22.038 33.338 1.00 49.34 184 LEU A N 1
ATOM 1443 C CA . LEU A 1 184 ? 6.028 -22.058 32.450 1.00 49.34 184 LEU A CA 1
ATOM 1444 C C . LEU A 1 184 ? 5.895 -20.872 31.474 1.00 49.34 184 LEU A C 1
ATOM 1446 O O . LEU A 1 184 ? 4.854 -20.728 30.845 1.00 49.34 184 LEU A O 1
ATOM 1450 N N . MET A 1 185 ? 6.934 -20.055 31.275 1.00 45.97 185 MET A N 1
ATOM 1451 C CA . MET A 1 185 ? 6.962 -19.074 30.177 1.00 45.97 185 MET A CA 1
ATOM 1452 C C . MET A 1 185 ? 8.310 -19.085 29.457 1.00 45.97 185 MET A C 1
ATOM 1454 O O . MET A 1 185 ? 9.134 -18.187 29.609 1.00 45.97 185 MET A O 1
ATOM 1458 N N . THR A 1 186 ? 8.537 -20.118 28.658 1.00 45.03 186 THR A N 1
ATOM 1459 C CA . THR A 1 186 ? 9.567 -20.103 27.617 1.00 45.03 186 THR A CA 1
ATOM 1460 C C . THR A 1 186 ? 8.961 -20.661 26.339 1.00 45.03 186 THR A C 1
ATOM 1462 O O . THR A 1 186 ? 9.239 -21.809 26.024 1.00 45.03 186 THR A O 1
ATOM 1465 N N . ASP A 1 187 ? 8.103 -19.892 25.651 1.00 46.56 187 ASP A N 1
ATOM 1466 C CA . ASP A 1 187 ? 8.060 -19.966 24.175 1.00 46.56 187 ASP A CA 1
ATOM 1467 C C . ASP A 1 187 ? 7.325 -18.836 23.424 1.00 46.56 187 ASP A C 1
ATOM 1469 O O . ASP A 1 187 ? 6.865 -19.014 22.303 1.00 46.56 187 ASP A O 1
ATOM 1473 N N . SER A 1 188 ? 7.228 -17.629 23.983 1.00 52.75 188 SER A N 1
ATOM 1474 C CA . SER A 1 188 ? 6.811 -16.470 23.178 1.00 52.75 188 SER A CA 1
ATOM 1475 C C . SER A 1 188 ? 7.565 -15.223 23.615 1.00 52.75 188 SER A C 1
ATOM 1477 O O . SER A 1 188 ? 7.006 -14.281 24.178 1.00 52.75 188 SER A O 1
ATOM 1479 N N . GLY A 1 189 ? 8.884 -15.246 23.407 1.00 52.31 189 GLY A N 1
ATOM 1480 C CA . GLY A 1 189 ? 9.633 -13.996 23.290 1.00 52.31 189 GLY A CA 1
ATOM 1481 C C . GLY A 1 189 ? 9.148 -13.212 22.062 1.00 52.31 189 GLY A C 1
ATOM 1482 O O . GLY A 1 189 ? 8.482 -13.802 21.209 1.00 52.31 189 GLY A O 1
ATOM 1483 N N . PRO A 1 190 ? 9.468 -11.908 21.943 1.00 56.88 190 PRO A N 1
ATOM 1484 C CA . PRO A 1 190 ? 9.289 -11.209 20.675 1.00 56.88 190 PRO A CA 1
ATOM 1485 C C . PRO A 1 190 ? 9.942 -12.060 19.588 1.00 56.88 190 PRO A C 1
ATOM 1487 O O . PRO A 1 190 ? 11.081 -12.510 19.755 1.00 56.88 190 PRO A O 1
ATOM 1490 N N . GLU A 1 191 ? 9.171 -12.358 18.548 1.00 60.53 191 GLU A N 1
ATOM 1491 C CA . GLU A 1 191 ? 9.588 -13.161 17.407 1.00 60.53 191 GLU A CA 1
ATOM 1492 C C . GLU A 1 191 ? 10.979 -12.675 16.978 1.00 60.53 191 GLU A C 1
ATOM 1494 O O . GLU A 1 191 ? 11.175 -11.489 16.701 1.00 60.53 191 GLU A O 1
ATOM 1499 N N . LYS A 1 192 ? 11.995 -13.543 17.078 1.00 84.56 192 LYS A N 1
ATOM 1500 C CA . LYS A 1 192 ? 13.369 -13.136 16.771 1.00 84.56 192 LYS A CA 1
ATOM 1501 C C . LYS A 1 192 ? 13.427 -12.824 15.281 1.00 84.56 192 LYS A C 1
ATOM 1503 O O . LYS A 1 192 ? 13.430 -13.745 14.469 1.00 84.56 192 LYS A O 1
ATOM 1508 N N . CYS A 1 193 ? 13.470 -11.539 14.947 1.00 89.44 193 CYS A N 1
ATOM 1509 C CA . CYS A 1 193 ? 13.639 -11.090 13.574 1.00 89.44 193 CYS A CA 1
ATOM 1510 C C . CYS A 1 193 ? 14.951 -11.608 12.975 1.00 89.44 193 CYS A C 1
ATOM 1512 O O . CYS A 1 193 ? 15.904 -11.924 13.702 1.00 89.44 193 CYS A O 1
ATOM 1514 N N . LYS A 1 194 ? 15.005 -11.693 11.641 1.00 92.44 194 LYS A N 1
ATOM 1515 C CA . LYS A 1 194 ? 16.232 -12.057 10.923 1.00 92.44 194 LYS A CA 1
ATOM 1516 C C . LYS A 1 194 ? 17.335 -11.007 11.168 1.00 92.44 194 LYS A C 1
ATOM 1518 O O . LYS A 1 194 ? 17.029 -9.890 11.586 1.00 92.44 194 LYS A O 1
ATOM 1523 N N . PRO A 1 195 ? 18.618 -11.324 10.897 1.00 91.12 195 PRO A N 1
ATOM 1524 C CA . PRO A 1 195 ? 19.733 -10.409 11.154 1.00 91.12 195 PRO A CA 1
ATOM 1525 C C . PRO A 1 195 ? 19.573 -9.006 10.560 1.00 91.12 195 PRO A C 1
ATOM 1527 O O . PRO A 1 195 ? 19.990 -8.051 11.208 1.00 91.12 195 PRO A O 1
ATOM 1530 N N . ASP A 1 196 ? 18.946 -8.868 9.389 1.00 94.19 196 ASP A N 1
ATOM 1531 C CA . ASP A 1 196 ? 18.754 -7.587 8.684 1.00 94.19 196 ASP A CA 1
ATOM 1532 C C . ASP A 1 196 ? 17.381 -6.951 8.916 1.00 94.19 196 ASP A C 1
ATOM 1534 O O . ASP A 1 196 ? 16.969 -6.024 8.218 1.00 94.19 196 ASP A O 1
ATOM 1538 N N . GLU A 1 197 ? 16.692 -7.421 9.951 1.00 95.12 197 GLU A N 1
ATOM 1539 C CA . GLU A 1 197 ? 15.375 -6.956 10.338 1.00 95.12 197 GLU A CA 1
ATOM 1540 C C . GLU A 1 197 ? 15.358 -6.432 11.778 1.00 95.12 197 GLU A C 1
ATOM 1542 O O . GLU A 1 197 ? 16.204 -6.746 12.618 1.00 95.12 197 GLU A O 1
ATOM 1547 N N . VAL A 1 198 ? 14.353 -5.619 12.071 1.00 93.19 198 VAL A N 1
ATOM 1548 C CA . VAL A 1 198 ? 14.075 -5.045 13.383 1.00 93.19 198 VAL A CA 1
ATOM 1549 C C . VAL A 1 198 ? 12.577 -5.133 13.648 1.00 93.19 198 VAL A C 1
ATOM 1551 O O . VAL A 1 198 ? 11.764 -4.933 12.750 1.00 93.19 198 VAL A O 1
ATOM 1554 N N . PHE A 1 199 ? 12.193 -5.464 14.878 1.00 91.81 199 PHE A N 1
ATOM 1555 C CA . PHE A 1 199 ? 10.784 -5.534 15.254 1.00 91.81 199 PHE A CA 1
ATOM 1556 C C . PHE A 1 199 ? 10.238 -4.118 15.456 1.00 91.81 199 PHE A C 1
ATOM 1558 O O . PHE A 1 199 ? 10.686 -3.408 16.358 1.00 91.81 199 PHE A O 1
ATOM 1565 N N . GLN A 1 200 ? 9.295 -3.697 14.614 1.00 90.31 200 GLN A N 1
ATOM 1566 C CA . GLN A 1 200 ? 8.682 -2.369 14.670 1.00 90.31 200 GLN A CA 1
ATOM 1567 C C . GLN A 1 200 ? 7.176 -2.444 14.408 1.00 90.31 200 GLN A C 1
ATOM 1569 O O . GLN A 1 200 ? 6.660 -3.415 13.858 1.00 90.31 200 GLN A O 1
ATOM 1574 N N . CYS A 1 201 ? 6.458 -1.393 14.800 1.00 88.19 201 CYS A N 1
ATOM 1575 C CA . CYS A 1 201 ? 5.043 -1.238 14.492 1.00 88.19 201 CYS A CA 1
ATOM 1576 C C . CYS A 1 201 ? 4.890 -0.326 13.273 1.00 88.19 201 CYS A C 1
ATOM 1578 O O . CYS A 1 201 ? 5.171 0.867 13.361 1.00 88.19 201 CYS A O 1
ATOM 1580 N N . ILE A 1 202 ? 4.471 -0.886 12.137 1.00 89.06 202 ILE A N 1
ATOM 1581 C CA . ILE A 1 202 ? 4.369 -0.154 10.867 1.00 89.06 202 ILE A CA 1
ATOM 1582 C C . ILE A 1 202 ? 2.929 0.234 10.585 1.00 89.06 202 ILE A C 1
ATOM 1584 O O . ILE A 1 202 ? 2.012 -0.573 10.737 1.00 89.06 202 ILE A O 1
ATOM 1588 N N . GLN A 1 203 ? 2.731 1.477 10.162 1.00 86.25 203 GLN A N 1
ATOM 1589 C CA . GLN A 1 203 ? 1.429 1.969 9.735 1.00 86.25 203 GLN A CA 1
ATOM 1590 C C . GLN A 1 203 ? 0.943 1.204 8.499 1.00 86.25 203 GLN A C 1
ATOM 1592 O O . GLN A 1 203 ? 1.728 0.711 7.697 1.00 86.25 203 GLN A O 1
ATOM 1597 N N . LYS A 1 204 ? -0.371 1.094 8.301 1.00 85.31 204 LYS A N 1
ATOM 1598 C CA . LYS A 1 204 ? -0.898 0.535 7.041 1.00 85.31 204 LYS A CA 1
ATOM 1599 C C . LYS A 1 204 ? -0.624 1.462 5.851 1.00 85.31 204 LYS A C 1
ATOM 1601 O O . LYS A 1 204 ? -0.465 0.998 4.719 1.00 85.31 204 LYS A O 1
ATOM 1606 N N . CYS A 1 205 ? -0.562 2.768 6.111 1.00 85.81 205 CYS A N 1
ATOM 1607 C CA . CYS A 1 205 ? -0.171 3.794 5.156 1.00 85.81 205 CYS A CA 1
ATOM 1608 C C . CYS A 1 205 ? 0.616 4.905 5.883 1.00 85.81 205 CYS A C 1
ATOM 1610 O O . CYS A 1 205 ? 0.063 5.489 6.811 1.00 85.81 205 CYS A O 1
ATOM 1612 N N . PRO A 1 206 ? 1.859 5.216 5.475 1.00 81.81 206 PRO A N 1
ATOM 1613 C CA . PRO A 1 206 ? 2.666 4.456 4.527 1.00 81.81 206 PRO A CA 1
ATOM 1614 C C . PRO A 1 206 ? 3.028 3.092 5.126 1.00 81.81 206 PRO A C 1
ATOM 1616 O O . PRO A 1 206 ? 3.282 2.966 6.321 1.00 81.81 206 PRO A O 1
ATOM 1619 N N . GLY A 1 207 ? 2.956 2.059 4.286 1.00 87.44 207 GLY A N 1
ATOM 1620 C CA . GLY A 1 207 ? 3.290 0.692 4.675 1.00 87.44 207 GLY A CA 1
ATOM 1621 C C . GLY A 1 207 ? 4.796 0.482 4.811 1.00 87.44 207 GLY A C 1
ATOM 1622 O O . GLY A 1 207 ? 5.586 1.417 4.719 1.00 87.44 207 GLY A O 1
ATOM 1623 N N . GLU A 1 208 ? 5.203 -0.776 4.970 1.00 91.19 208 GLU A N 1
ATOM 1624 C CA . GLU A 1 208 ? 6.620 -1.134 4.869 1.00 91.19 208 GLU A CA 1
ATOM 1625 C C . GLU A 1 208 ? 7.145 -0.825 3.459 1.00 91.19 208 GLU A C 1
ATOM 1627 O O . GLU A 1 208 ? 6.459 -1.064 2.456 1.00 91.19 208 GLU A O 1
ATOM 1632 N N . ILE A 1 209 ? 8.369 -0.300 3.399 1.00 90.06 209 ILE A N 1
ATOM 1633 C CA . ILE A 1 209 ? 9.063 -0.024 2.147 1.00 90.06 209 ILE A CA 1
ATOM 1634 C C . ILE A 1 209 ? 9.681 -1.328 1.613 1.00 90.06 209 ILE A C 1
ATOM 1636 O O . ILE A 1 209 ? 10.333 -2.091 2.322 1.00 90.06 209 ILE A O 1
ATOM 1640 N N . THR A 1 210 ? 9.454 -1.581 0.335 1.00 93.12 210 THR A N 1
ATOM 1641 C CA . THR A 1 210 ? 9.833 -2.768 -0.437 1.00 93.12 210 THR A CA 1
ATOM 1642 C C . THR A 1 210 ? 10.649 -2.338 -1.649 1.00 93.12 210 THR A C 1
ATOM 1644 O O . THR A 1 210 ? 10.586 -1.175 -2.057 1.00 93.12 210 THR A O 1
ATOM 1647 N N . CYS A 1 211 ? 11.350 -3.273 -2.291 1.00 93.06 211 CYS A N 1
ATOM 1648 C CA . CYS A 1 211 ? 12.089 -2.977 -3.519 1.00 93.06 211 CYS A CA 1
ATOM 1649 C C . CYS A 1 211 ? 11.203 -2.312 -4.593 1.00 93.06 211 CYS A C 1
ATOM 1651 O O . CYS A 1 211 ? 11.684 -1.469 -5.340 1.00 93.06 211 CYS A O 1
ATOM 1653 N N . ARG A 1 212 ? 9.903 -2.645 -4.651 1.00 89.38 212 ARG A N 1
ATOM 1654 C CA . ARG A 1 212 ? 8.976 -2.179 -5.697 1.00 89.38 212 ARG A CA 1
ATOM 1655 C C . ARG A 1 212 ? 8.350 -0.809 -5.437 1.00 89.38 212 ARG A C 1
ATOM 1657 O O . ARG A 1 212 ? 7.895 -0.182 -6.390 1.00 89.38 212 ARG A O 1
ATOM 1664 N N . ASN A 1 213 ? 8.276 -0.369 -4.179 1.00 87.69 213 ASN A N 1
ATOM 1665 C CA . ASN A 1 213 ? 7.586 0.869 -3.785 1.00 87.69 213 ASN A CA 1
ATOM 1666 C C . ASN A 1 213 ? 8.495 1.906 -3.101 1.00 87.69 213 ASN A C 1
ATOM 1668 O O . ASN A 1 213 ? 7.992 2.941 -2.677 1.00 87.69 213 ASN A O 1
ATOM 1672 N N . ARG A 1 214 ? 9.805 1.652 -2.996 1.00 87.06 214 ARG A N 1
ATOM 1673 C CA . ARG A 1 214 ? 10.770 2.562 -2.353 1.00 87.06 214 ARG A CA 1
ATOM 1674 C C . ARG A 1 214 ? 10.867 3.951 -2.988 1.00 87.06 214 ARG A C 1
ATOM 1676 O O . ARG A 1 214 ? 11.131 4.906 -2.272 1.00 87.06 214 ARG A O 1
ATOM 1683 N N . ASP A 1 215 ? 10.605 4.048 -4.290 1.00 84.31 215 ASP A N 1
ATOM 1684 C CA . ASP A 1 215 ? 10.649 5.296 -5.062 1.00 84.31 215 ASP A CA 1
ATOM 1685 C C . ASP A 1 215 ? 9.226 5.829 -5.356 1.00 84.31 215 ASP A C 1
ATOM 1687 O O . ASP A 1 215 ? 9.035 6.733 -6.163 1.00 84.31 215 ASP A O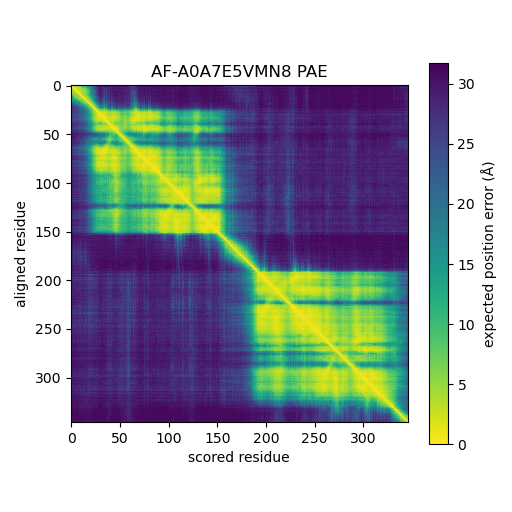 1
ATOM 1691 N N . VAL A 1 216 ? 8.195 5.256 -4.717 1.00 83.19 216 VAL A N 1
ATOM 1692 C CA . VAL A 1 216 ? 6.795 5.670 -4.884 1.00 83.19 216 VAL A CA 1
ATOM 1693 C C . VAL A 1 216 ? 6.403 6.593 -3.740 1.00 83.19 216 VAL A C 1
ATOM 1695 O O . VAL A 1 216 ? 6.233 6.154 -2.601 1.00 83.19 216 VAL A O 1
ATOM 1698 N N . GLU A 1 217 ? 6.170 7.864 -4.052 1.00 78.38 217 GLU A N 1
ATOM 1699 C CA . GLU A 1 217 ? 5.557 8.784 -3.101 1.00 78.38 217 GLU A CA 1
ATOM 1700 C C . GLU A 1 217 ? 4.089 8.392 -2.888 1.00 78.38 217 GLU A C 1
ATOM 1702 O O . GLU A 1 217 ? 3.278 8.374 -3.819 1.00 78.38 217 GLU A O 1
ATOM 1707 N N . LYS A 1 218 ? 3.753 7.995 -1.657 1.00 80.44 218 LYS A N 1
ATOM 1708 C CA . LYS A 1 218 ? 2.408 7.548 -1.298 1.00 80.44 218 LYS A CA 1
ATOM 1709 C C . LYS A 1 218 ? 1.723 8.607 -0.450 1.00 80.44 218 LYS A C 1
ATOM 1711 O O . LYS A 1 218 ? 2.054 8.775 0.720 1.00 80.44 218 LYS A O 1
ATOM 1716 N N . GLU A 1 219 ? 0.717 9.255 -1.026 1.00 80.94 219 GLU A N 1
ATOM 1717 C CA . GLU A 1 219 ? -0.212 10.089 -0.270 1.00 80.94 219 GLU A CA 1
ATOM 1718 C C . GLU A 1 219 ? -1.057 9.193 0.641 1.00 80.94 219 GLU A C 1
ATOM 1720 O O . GLU A 1 219 ? -1.802 8.319 0.182 1.00 80.94 219 GLU A O 1
ATOM 1725 N N . CYS A 1 220 ? -0.908 9.387 1.946 1.00 82.25 220 CYS A N 1
ATOM 1726 C CA . CYS A 1 220 ? -1.690 8.690 2.951 1.00 82.25 220 CYS A CA 1
ATOM 1727 C C . CYS A 1 220 ? -2.694 9.660 3.572 1.00 82.25 220 CYS A C 1
ATOM 1729 O O . CYS A 1 220 ? -2.341 10.809 3.829 1.00 82.25 220 CYS A O 1
ATOM 1731 N N . PRO A 1 221 ? -3.943 9.227 3.809 1.00 78.88 221 PRO A N 1
ATOM 1732 C CA . PRO A 1 221 ? -4.897 10.054 4.528 1.00 78.88 221 PRO A CA 1
ATOM 1733 C C . PRO A 1 221 ? -4.381 10.312 5.951 1.00 78.88 221 PRO A C 1
ATOM 1735 O O . PRO A 1 221 ? -3.820 9.404 6.565 1.00 78.88 221 PRO A O 1
ATOM 1738 N N . ASP A 1 222 ? -4.617 11.516 6.483 1.00 72.31 222 ASP A N 1
ATOM 1739 C CA . ASP A 1 222 ? -4.288 11.920 7.863 1.00 72.31 222 ASP A CA 1
ATOM 1740 C C . ASP A 1 222 ? -5.200 11.222 8.894 1.00 72.31 222 ASP A C 1
ATOM 1742 O O . ASP A 1 222 ? -5.885 11.846 9.706 1.00 72.31 222 ASP A O 1
ATOM 1746 N N . VAL A 1 223 ? -5.267 9.895 8.836 1.00 69.62 223 VAL A N 1
ATOM 1747 C CA . VAL A 1 223 ? -6.029 9.051 9.749 1.00 69.62 223 VAL A CA 1
ATOM 1748 C C . VAL A 1 223 ? -5.030 8.203 10.514 1.00 69.62 223 VAL A C 1
ATOM 1750 O O . VAL A 1 223 ? -4.262 7.438 9.933 1.00 69.62 223 VAL A O 1
ATOM 1753 N N . ILE A 1 224 ? -5.047 8.329 11.839 1.00 60.00 224 ILE A N 1
ATOM 1754 C CA . ILE A 1 224 ? -4.226 7.504 12.722 1.00 60.00 224 ILE A CA 1
ATOM 1755 C C . ILE A 1 224 ? -4.902 6.132 12.818 1.00 60.00 224 ILE A C 1
ATOM 1757 O O . ILE A 1 224 ? -5.712 5.881 13.707 1.00 60.00 224 ILE A O 1
ATOM 1761 N N . GLU A 1 225 ? -4.621 5.252 11.857 1.00 70.12 225 GLU A N 1
ATOM 1762 C CA . GLU A 1 225 ? -4.945 3.834 12.001 1.00 70.12 225 GLU A CA 1
ATOM 1763 C C . GLU A 1 225 ? -3.957 3.165 12.972 1.00 70.12 225 GLU A C 1
ATOM 1765 O O . GLU A 1 225 ? -2.824 3.606 13.156 1.00 70.12 225 GLU A O 1
ATOM 1770 N N . GLY A 1 226 ? -4.383 2.081 13.625 1.00 77.81 226 GLY A N 1
ATOM 1771 C CA . GLY A 1 226 ? -3.463 1.248 14.397 1.00 77.81 226 GLY A CA 1
ATOM 1772 C C . GLY A 1 226 ? -2.353 0.680 13.504 1.00 77.81 226 GLY A C 1
ATOM 1773 O O . GLY A 1 226 ? -2.598 0.301 12.355 1.00 77.81 226 GLY A O 1
ATOM 1774 N N . CYS A 1 227 ? -1.136 0.594 14.037 1.00 87.25 227 CYS A N 1
ATOM 1775 C CA . CYS A 1 227 ? -0.001 -0.005 13.342 1.00 87.25 227 CYS A CA 1
ATOM 1776 C C . CYS A 1 227 ? 0.026 -1.533 13.508 1.00 87.25 227 CYS A C 1
ATOM 1778 O O . CYS A 1 227 ? -0.550 -2.096 14.439 1.00 87.25 227 CYS A O 1
ATOM 1780 N N . VAL A 1 228 ? 0.705 -2.213 12.587 1.00 87.56 228 VAL A N 1
ATOM 1781 C CA . VAL A 1 228 ? 0.890 -3.666 12.594 1.00 87.56 228 VAL A CA 1
ATOM 1782 C C . VAL A 1 228 ? 2.291 -3.979 13.133 1.00 87.56 228 VAL A C 1
ATOM 1784 O O . VAL A 1 228 ? 3.273 -3.600 12.484 1.00 87.56 228 VAL A O 1
ATOM 1787 N N . PRO A 1 229 ? 2.421 -4.647 14.296 1.00 88.69 229 PRO A N 1
ATOM 1788 C CA . PRO A 1 229 ? 3.716 -5.073 14.816 1.00 88.69 229 PRO A CA 1
ATOM 1789 C C . PRO A 1 229 ? 4.262 -6.242 13.987 1.00 88.69 229 PRO A C 1
ATOM 1791 O O . PRO A 1 229 ? 3.599 -7.271 13.860 1.00 88.69 229 PRO A O 1
ATOM 1794 N N . LYS A 1 230 ? 5.457 -6.083 13.409 1.00 90.75 230 LYS A N 1
ATOM 1795 C CA . LYS A 1 230 ? 6.151 -7.127 12.637 1.00 90.75 230 LYS A CA 1
ATOM 1796 C C . LYS A 1 230 ? 7.658 -6.866 12.541 1.00 90.75 230 LYS A C 1
ATOM 1798 O O . LYS A 1 230 ? 8.138 -5.781 12.867 1.00 90.75 230 LYS A O 1
ATOM 1803 N N . CYS A 1 231 ? 8.405 -7.853 12.055 1.00 93.56 231 CYS A N 1
ATOM 1804 C CA . CYS A 1 231 ? 9.790 -7.662 11.630 1.00 93.56 231 CYS A CA 1
ATOM 1805 C C . CYS A 1 231 ? 9.837 -6.888 10.310 1.00 93.56 231 CYS A C 1
ATOM 1807 O O . CYS A 1 231 ? 9.122 -7.222 9.365 1.00 93.56 231 CYS A O 1
ATOM 1809 N N . VAL A 1 232 ? 10.665 -5.848 10.258 1.00 94.50 232 VAL A N 1
ATOM 1810 C CA . VAL A 1 232 ? 10.838 -4.979 9.088 1.00 94.50 232 VAL A CA 1
ATOM 1811 C C . VAL A 1 232 ? 12.303 -4.835 8.753 1.00 94.50 232 VAL A C 1
ATOM 1813 O O . VAL A 1 232 ? 13.136 -4.940 9.650 1.00 94.50 232 VAL A O 1
ATOM 1816 N N . CYS A 1 233 ? 12.621 -4.581 7.489 1.00 96.50 233 CYS A N 1
ATOM 1817 C CA . CYS A 1 233 ? 14.003 -4.338 7.092 1.00 96.50 233 CYS A CA 1
ATOM 1818 C C . CYS A 1 233 ? 14.597 -3.138 7.844 1.00 96.50 233 CYS A C 1
ATOM 1820 O O . CYS A 1 233 ? 13.908 -2.157 8.136 1.00 96.50 233 CYS A O 1
ATOM 1822 N N . LYS A 1 234 ? 15.880 -3.240 8.202 1.00 95.25 234 LYS A N 1
ATOM 1823 C CA . LYS A 1 234 ? 16.629 -2.126 8.799 1.00 95.25 234 LYS A CA 1
ATOM 1824 C C . LYS A 1 234 ? 16.666 -0.922 7.854 1.00 95.25 234 LYS A C 1
ATOM 1826 O O . LYS A 1 234 ? 16.491 -1.052 6.647 1.00 95.25 234 LYS A O 1
ATOM 1831 N N . GLU A 1 235 ? 16.932 0.250 8.421 1.00 93.25 235 GLU A N 1
ATOM 1832 C CA . GLU A 1 235 ? 17.087 1.491 7.662 1.00 93.25 235 GLU A CA 1
ATOM 1833 C C . GLU A 1 235 ? 18.111 1.334 6.522 1.00 93.25 235 GLU A C 1
ATOM 1835 O O . GLU A 1 235 ? 19.187 0.770 6.720 1.00 93.25 235 GLU A O 1
ATOM 1840 N N . GLY A 1 236 ? 17.752 1.812 5.327 1.00 91.75 236 GLY A N 1
ATOM 1841 C CA . GLY A 1 236 ? 18.553 1.670 4.106 1.00 91.75 236 GLY A CA 1
ATOM 1842 C C . GLY A 1 236 ? 18.356 0.354 3.342 1.00 91.75 236 GLY A C 1
ATOM 1843 O O . GLY A 1 236 ? 18.872 0.235 2.233 1.00 91.75 236 GLY A O 1
ATOM 1844 N N . LEU A 1 237 ? 17.598 -0.602 3.894 1.00 96.19 237 LEU A N 1
ATOM 1845 C CA . LEU A 1 237 ? 17.237 -1.856 3.233 1.00 96.19 237 LEU A CA 1
ATOM 1846 C C . LEU A 1 237 ? 15.742 -1.902 2.902 1.00 96.19 237 LEU A C 1
ATOM 1848 O O . LEU A 1 237 ? 14.902 -1.340 3.606 1.00 96.19 237 LEU A O 1
ATOM 1852 N N . PHE A 1 238 ? 15.404 -2.642 1.854 1.00 95.38 238 PHE A N 1
ATOM 1853 C CA . PHE A 1 238 ? 14.055 -2.783 1.330 1.00 95.38 238 PHE A CA 1
ATOM 1854 C C . PHE A 1 238 ? 13.693 -4.256 1.202 1.00 95.38 238 PHE A C 1
ATOM 1856 O O . PHE A 1 238 ? 14.512 -5.084 0.803 1.00 95.38 238 PHE A O 1
ATOM 1863 N N . ARG A 1 239 ? 12.443 -4.592 1.522 1.00 95.31 239 ARG A N 1
ATOM 1864 C CA . ARG A 1 239 ? 11.977 -5.975 1.413 1.00 95.31 239 ARG A CA 1
ATOM 1865 C C . ARG A 1 239 ? 11.816 -6.382 -0.052 1.00 95.31 239 ARG A C 1
ATOM 1867 O O . ARG A 1 239 ? 11.089 -5.721 -0.796 1.00 95.31 239 ARG A O 1
ATOM 1874 N N . ALA A 1 240 ? 12.469 -7.467 -0.444 1.00 93.81 240 ALA A N 1
ATOM 1875 C CA . ALA A 1 240 ? 12.307 -8.106 -1.743 1.00 93.81 240 ALA A CA 1
ATOM 1876 C C . ALA A 1 240 ? 11.140 -9.110 -1.738 1.00 93.81 240 ALA A C 1
ATOM 1878 O O . ALA A 1 240 ? 10.613 -9.472 -0.682 1.00 93.81 240 ALA A O 1
ATOM 1879 N N . ASP A 1 241 ? 10.737 -9.575 -2.923 1.00 90.62 241 ASP A N 1
ATOM 1880 C CA . ASP A 1 241 ? 9.614 -10.514 -3.080 1.00 90.62 241 ASP A CA 1
ATOM 1881 C C . ASP A 1 241 ? 9.898 -11.894 -2.455 1.00 90.62 241 ASP A C 1
ATOM 1883 O O . ASP A 1 241 ? 8.972 -12.608 -2.075 1.00 90.62 241 ASP A O 1
ATOM 1887 N N . ASP A 1 242 ? 11.174 -12.258 -2.299 1.00 91.62 242 ASP A N 1
ATOM 1888 C CA . ASP A 1 242 ? 11.619 -13.480 -1.613 1.00 91.62 242 ASP A CA 1
ATOM 1889 C C . ASP A 1 242 ? 11.613 -13.352 -0.072 1.00 91.62 242 ASP A C 1
ATOM 1891 O O . ASP A 1 242 ? 11.914 -14.307 0.650 1.00 91.62 242 ASP A O 1
ATOM 1895 N N . GLY A 1 243 ? 11.260 -12.170 0.448 1.00 91.38 243 GLY A N 1
ATOM 1896 C CA . GLY A 1 243 ? 11.221 -11.862 1.873 1.00 91.38 243 GLY A CA 1
ATOM 1897 C C . GLY A 1 243 ? 12.581 -11.534 2.499 1.00 91.38 243 GLY A C 1
ATOM 1898 O O . GLY A 1 243 ? 12.648 -11.426 3.730 1.00 91.38 243 GLY A O 1
ATOM 1899 N N . SER A 1 244 ? 13.642 -11.387 1.701 1.00 95.31 244 SER A N 1
ATOM 1900 C CA . SER A 1 244 ? 14.956 -10.887 2.124 1.00 95.31 244 SER A CA 1
ATOM 1901 C C . SER A 1 244 ? 14.982 -9.353 2.159 1.00 95.31 244 SER A C 1
ATOM 1903 O O . SER A 1 244 ? 14.123 -8.692 1.574 1.00 95.31 244 SER A O 1
ATOM 1905 N N . CYS A 1 245 ? 15.964 -8.781 2.857 1.00 96.62 245 CYS A N 1
ATOM 1906 C CA . CYS A 1 245 ? 16.193 -7.336 2.909 1.00 96.62 245 CYS A CA 1
ATOM 1907 C C . CYS A 1 245 ? 17.403 -6.981 2.047 1.00 96.62 245 CYS A C 1
ATOM 1909 O O . CYS A 1 245 ? 18.503 -7.458 2.317 1.00 96.62 245 CYS A O 1
ATOM 1911 N N . TYR A 1 246 ? 17.183 -6.157 1.027 1.00 96.62 246 TYR A N 1
ATOM 1912 C CA . TYR A 1 246 ? 18.174 -5.772 0.026 1.00 96.62 246 TYR A CA 1
ATOM 1913 C C . TYR A 1 246 ? 18.456 -4.280 0.078 1.00 96.62 246 TYR A C 1
ATOM 1915 O O . TYR A 1 246 ? 17.560 -3.482 0.351 1.00 96.62 246 TYR A O 1
ATOM 1923 N N . ASP A 1 247 ? 19.697 -3.893 -0.193 1.00 95.88 247 ASP A N 1
ATOM 1924 C CA . ASP A 1 247 ? 19.998 -2.502 -0.505 1.00 95.88 247 ASP A CA 1
ATOM 1925 C C . ASP A 1 247 ? 19.425 -2.111 -1.884 1.00 95.88 247 ASP A C 1
ATOM 1927 O O . ASP A 1 247 ? 18.808 -2.915 -2.595 1.00 95.88 247 ASP A O 1
ATOM 1931 N N . LYS A 1 248 ? 19.584 -0.839 -2.258 1.00 91.69 248 LYS A N 1
ATOM 1932 C CA . LYS A 1 248 ? 19.050 -0.324 -3.524 1.00 91.69 248 LYS A CA 1
ATOM 1933 C C . LYS A 1 248 ? 19.615 -1.070 -4.738 1.00 91.69 248 LYS A C 1
ATOM 1935 O O . LYS A 1 248 ? 18.844 -1.439 -5.616 1.00 91.69 248 LYS A O 1
ATOM 1940 N N . GLU A 1 249 ? 20.922 -1.312 -4.767 1.00 90.38 249 GLU A N 1
ATOM 1941 C CA . GLU A 1 249 ? 21.606 -1.952 -5.894 1.00 90.38 249 GLU A CA 1
ATOM 1942 C C . GLU A 1 249 ? 21.166 -3.413 -6.042 1.00 90.38 249 GLU A C 1
ATOM 1944 O O . GLU A 1 249 ? 20.845 -3.874 -7.135 1.00 90.38 249 GLU A O 1
ATOM 1949 N N . GLN A 1 250 ? 21.060 -4.139 -4.931 1.00 93.50 250 GLN A N 1
ATOM 1950 C CA . GLN A 1 250 ? 20.531 -5.498 -4.902 1.00 93.50 250 GLN A CA 1
ATOM 1951 C C . GLN A 1 250 ? 19.073 -5.557 -5.378 1.00 93.50 250 GLN A C 1
ATOM 1953 O O . GLN A 1 250 ? 18.718 -6.447 -6.155 1.00 93.50 250 GLN A O 1
ATOM 1958 N N . CYS A 1 251 ? 18.224 -4.612 -4.957 1.00 92.31 251 CYS A N 1
ATOM 1959 C CA . CYS A 1 251 ? 16.862 -4.514 -5.475 1.00 92.31 251 CYS A CA 1
ATOM 1960 C C . CYS A 1 251 ? 16.843 -4.220 -6.982 1.00 92.31 251 CYS A C 1
ATOM 1962 O O . CYS A 1 251 ? 16.056 -4.838 -7.696 1.00 92.31 251 CYS A O 1
ATOM 1964 N N . ASP A 1 252 ? 17.679 -3.293 -7.458 1.00 90.56 252 ASP A N 1
ATOM 1965 C CA . ASP A 1 252 ? 17.787 -2.935 -8.877 1.00 90.56 252 ASP A CA 1
ATOM 1966 C C . ASP A 1 252 ? 18.203 -4.136 -9.717 1.00 90.56 252 ASP A C 1
ATOM 1968 O O . ASP A 1 252 ? 17.485 -4.491 -10.643 1.00 90.56 252 ASP A O 1
ATOM 1972 N N . ASN A 1 253 ? 19.257 -4.845 -9.318 1.00 89.00 253 ASN A N 1
ATOM 1973 C CA . ASN A 1 253 ? 19.721 -6.052 -10.003 1.00 89.00 253 ASN A CA 1
ATOM 1974 C C . ASN A 1 253 ? 18.674 -7.180 -9.998 1.00 89.00 253 ASN A C 1
ATOM 1976 O O . ASN A 1 253 ? 18.614 -7.986 -10.925 1.00 89.00 253 ASN A O 1
ATOM 1980 N N . THR A 1 254 ? 17.843 -7.257 -8.953 1.00 89.31 254 THR A N 1
ATOM 1981 C CA . THR A 1 254 ? 16.790 -8.280 -8.851 1.00 89.31 254 THR A CA 1
ATOM 1982 C C . THR A 1 254 ? 15.575 -7.938 -9.717 1.00 89.31 254 THR A C 1
ATOM 1984 O O . THR A 1 254 ? 14.970 -8.829 -10.310 1.00 89.31 254 THR A O 1
ATOM 1987 N N . LEU A 1 255 ? 15.189 -6.660 -9.780 1.00 90.06 255 LEU A N 1
ATOM 1988 C CA . LEU A 1 255 ? 14.016 -6.196 -10.531 1.00 90.06 255 LEU A CA 1
ATOM 1989 C C . LEU A 1 255 ? 14.324 -5.931 -12.011 1.00 90.06 255 LEU A C 1
ATOM 1991 O O . LEU A 1 255 ? 13.454 -6.136 -12.856 1.00 90.06 255 LEU A O 1
ATOM 1995 N N . CYS A 1 256 ? 15.543 -5.490 -12.307 1.00 90.31 256 CYS A N 1
ATOM 1996 C CA . CYS A 1 256 ? 16.060 -5.142 -13.625 1.00 90.31 256 CYS A CA 1
ATOM 1997 C C . CYS A 1 256 ? 17.360 -5.917 -13.872 1.00 90.31 256 CYS A C 1
ATOM 1999 O O . CYS A 1 256 ? 18.449 -5.388 -13.671 1.00 90.31 256 CYS A O 1
ATOM 2001 N N . PRO A 1 257 ? 17.262 -7.196 -14.274 1.00 86.81 257 PRO A N 1
ATOM 2002 C CA . PRO A 1 257 ? 18.424 -8.072 -14.394 1.00 86.81 257 PRO A CA 1
ATOM 2003 C C . PRO A 1 257 ? 19.305 -7.766 -15.613 1.00 86.81 257 PRO A C 1
ATOM 2005 O O . PRO A 1 257 ? 20.391 -8.332 -15.731 1.00 86.81 257 PRO A O 1
ATOM 2008 N N . SER A 1 258 ? 18.842 -6.932 -16.550 1.00 87.69 258 SER A N 1
ATOM 2009 C CA . SER A 1 258 ? 19.654 -6.534 -17.699 1.00 87.69 258 SER A CA 1
ATOM 2010 C C . SER A 1 258 ? 20.755 -5.575 -17.258 1.00 87.69 258 SER A C 1
ATOM 2012 O O . SER A 1 258 ? 20.544 -4.703 -16.416 1.00 87.69 258 SER A O 1
ATOM 2014 N N . GLU A 1 259 ? 21.927 -5.689 -17.877 1.00 88.94 259 GLU A N 1
ATOM 2015 C CA . GLU A 1 259 ? 23.001 -4.730 -17.640 1.00 88.94 259 GLU A CA 1
ATOM 2016 C C . GLU A 1 259 ? 22.576 -3.310 -18.033 1.00 88.94 259 GLU A C 1
ATOM 2018 O O . GLU A 1 259 ? 21.828 -3.093 -18.990 1.00 88.94 259 GLU A O 1
ATOM 2023 N N . ASN A 1 260 ? 23.124 -2.334 -17.311 1.00 90.62 260 ASN A N 1
ATOM 2024 C CA . ASN A 1 260 ? 22.904 -0.908 -17.538 1.00 90.62 260 ASN A CA 1
ATOM 2025 C C . ASN A 1 260 ? 21.453 -0.445 -17.340 1.00 90.62 260 ASN A C 1
ATOM 2027 O O . ASN A 1 260 ? 21.035 0.557 -17.925 1.00 90.62 260 ASN A O 1
ATOM 2031 N N . GLU A 1 261 ? 20.709 -1.145 -16.488 1.00 90.75 261 GLU A N 1
ATOM 2032 C CA . GLU A 1 261 ? 19.382 -0.751 -16.036 1.00 90.75 261 GLU A CA 1
ATOM 2033 C C . GLU A 1 261 ? 19.359 -0.464 -14.537 1.00 90.75 261 GLU A C 1
ATOM 2035 O O . GLU A 1 261 ? 20.180 -0.960 -13.770 1.00 90.75 261 GLU A O 1
ATOM 2040 N N . PHE A 1 262 ? 18.376 0.323 -14.123 1.00 89.25 262 PHE A N 1
ATOM 2041 C CA . PHE A 1 262 ? 18.000 0.484 -12.726 1.00 89.25 262 PHE A CA 1
ATOM 2042 C C . PHE A 1 262 ? 16.478 0.532 -12.624 1.00 89.25 262 PHE A C 1
ATOM 2044 O O . PHE A 1 262 ? 15.786 0.943 -13.566 1.00 89.25 262 PHE A O 1
ATOM 2051 N N . TYR A 1 263 ? 15.946 0.098 -11.485 1.00 88.06 263 TYR A N 1
ATOM 2052 C CA . TYR A 1 263 ? 14.522 0.189 -11.218 1.00 88.06 263 TYR A CA 1
ATOM 2053 C C . TYR A 1 263 ? 14.225 1.555 -10.610 1.00 88.06 263 TYR A C 1
ATOM 2055 O O . TYR A 1 263 ? 14.909 2.013 -9.697 1.00 88.06 263 TYR A O 1
ATOM 2063 N N . ASP A 1 264 ? 13.201 2.227 -11.109 1.00 85.75 264 ASP A N 1
ATOM 2064 C CA . ASP A 1 264 ? 12.775 3.508 -10.559 1.00 85.75 264 ASP A CA 1
ATOM 2065 C C . ASP A 1 264 ? 11.294 3.711 -10.836 1.00 85.75 264 ASP A C 1
ATOM 2067 O O . ASP A 1 264 ? 10.665 2.973 -11.602 1.00 85.75 264 ASP A O 1
ATOM 2071 N N . CYS A 1 265 ? 10.723 4.720 -10.202 1.00 80.25 265 CYS A N 1
ATOM 2072 C CA . CYS A 1 265 ? 9.375 5.155 -10.461 1.00 80.25 265 CYS A CA 1
ATOM 2073 C C . CYS A 1 265 ? 9.413 6.561 -11.059 1.00 80.25 265 CYS A C 1
ATOM 2075 O O . CYS A 1 265 ? 9.564 7.564 -10.368 1.00 80.25 265 CYS A O 1
ATOM 2077 N N . GLY A 1 266 ? 9.291 6.626 -12.386 1.00 73.94 266 GLY A N 1
ATOM 2078 C CA . GLY A 1 266 ? 9.398 7.869 -13.140 1.00 73.94 266 GLY A CA 1
ATOM 2079 C C . GLY A 1 266 ? 8.290 8.042 -14.173 1.00 73.94 266 GLY A C 1
ATOM 2080 O O . GLY A 1 266 ? 7.249 7.377 -14.152 1.00 73.94 266 GLY A O 1
ATOM 2081 N N . TYR A 1 267 ? 8.529 8.959 -15.108 1.00 73.31 267 TYR A N 1
ATOM 2082 C CA . TYR A 1 267 ? 7.637 9.217 -16.233 1.00 73.31 267 TYR A CA 1
ATOM 2083 C C . TYR A 1 267 ? 7.691 8.097 -17.288 1.00 73.31 267 TYR A C 1
ATOM 2085 O O . TYR A 1 267 ? 8.550 7.209 -17.266 1.00 73.31 267 TYR A O 1
ATOM 2093 N N . ASN A 1 268 ? 6.780 8.156 -18.265 1.00 70.75 268 ASN A N 1
ATOM 2094 C CA . ASN A 1 268 ? 6.703 7.177 -19.357 1.00 70.75 268 ASN A CA 1
ATOM 2095 C C . ASN A 1 268 ? 7.949 7.157 -20.266 1.00 70.75 268 ASN A C 1
ATOM 2097 O O . ASN A 1 268 ? 8.096 6.230 -21.054 1.00 70.75 268 ASN A O 1
ATOM 2101 N N . CYS A 1 269 ? 8.838 8.147 -20.173 1.00 77.75 269 CYS A N 1
ATOM 2102 C CA . CYS A 1 269 ? 10.000 8.270 -21.049 1.00 77.75 269 CYS A CA 1
ATOM 2103 C C . CYS A 1 269 ? 11.228 7.560 -20.481 1.00 77.75 269 CYS A C 1
ATOM 2105 O O . CYS A 1 269 ? 11.561 7.719 -19.311 1.00 77.75 269 CYS A O 1
ATOM 2107 N N . ASP A 1 270 ? 11.879 6.759 -21.318 1.00 83.25 270 ASP A N 1
ATOM 2108 C CA . ASP A 1 270 ? 13.222 6.216 -21.100 1.00 83.25 270 ASP A CA 1
ATOM 2109 C C . ASP A 1 270 ? 14.185 6.890 -22.081 1.00 83.25 270 ASP A C 1
ATOM 2111 O O . ASP A 1 270 ? 13.744 7.596 -22.990 1.00 83.25 270 ASP A O 1
ATOM 2115 N N . ASN A 1 271 ? 15.477 6.614 -21.960 1.00 83.69 271 ASN A N 1
ATOM 2116 C CA . ASN A 1 271 ? 16.409 6.864 -23.054 1.00 83.69 271 ASN A CA 1
ATOM 2117 C C . ASN A 1 271 ? 16.209 5.768 -24.110 1.00 83.69 271 ASN A C 1
ATOM 2119 O O . ASN A 1 271 ? 16.327 4.585 -23.795 1.00 83.69 271 ASN A O 1
ATOM 2123 N N . VAL A 1 272 ? 15.895 6.132 -25.355 1.00 85.81 272 VAL A N 1
ATOM 2124 C CA . VAL A 1 272 ? 15.656 5.178 -26.454 1.00 85.81 272 VAL A CA 1
ATOM 2125 C C . VAL A 1 272 ? 16.480 5.590 -27.670 1.00 85.81 272 VAL A C 1
ATOM 2127 O O . VAL A 1 272 ? 16.515 6.768 -28.033 1.00 85.81 272 VAL A O 1
ATOM 2130 N N . CYS A 1 273 ? 17.139 4.629 -28.319 1.00 83.81 273 CYS A N 1
ATOM 2131 C CA . CYS A 1 273 ? 17.903 4.906 -29.532 1.00 83.81 273 CYS A CA 1
ATOM 2132 C C . CYS A 1 273 ? 16.993 5.490 -30.626 1.00 83.81 273 CYS A C 1
ATOM 2134 O O . CYS A 1 273 ? 15.912 4.969 -30.908 1.00 83.81 273 CYS A O 1
ATOM 2136 N N . GLY A 1 274 ? 17.449 6.573 -31.261 1.00 74.00 274 GLY A N 1
ATOM 2137 C CA . GLY A 1 274 ? 16.694 7.280 -32.299 1.00 74.00 274 GLY A CA 1
ATOM 2138 C C . GLY A 1 274 ? 15.700 8.320 -31.775 1.00 74.00 274 GLY A C 1
ATOM 2139 O O . GLY A 1 274 ? 14.990 8.914 -32.583 1.00 74.00 274 GLY A O 1
ATOM 2140 N N . TRP A 1 275 ? 15.662 8.576 -30.460 1.00 70.19 275 TRP A N 1
ATOM 2141 C CA . TRP A 1 275 ? 14.806 9.603 -29.859 1.00 70.19 275 TRP A CA 1
ATOM 2142 C C . TRP A 1 275 ? 15.591 10.503 -28.891 1.00 70.19 275 TRP A C 1
ATOM 2144 O O . TRP A 1 275 ? 15.503 10.389 -27.674 1.00 70.19 275 TRP A O 1
ATOM 2154 N N . SER A 1 276 ? 16.395 11.419 -29.438 1.00 64.88 276 SER A N 1
ATOM 2155 C CA . SER A 1 276 ? 17.192 12.365 -28.636 1.00 64.88 276 SER A CA 1
ATOM 2156 C C . SER A 1 276 ? 16.357 13.490 -28.011 1.00 64.88 276 SER A C 1
ATOM 2158 O O . SER A 1 276 ? 16.742 14.046 -26.982 1.00 64.88 276 SER A O 1
ATOM 2160 N N . GLU A 1 277 ? 15.213 13.814 -28.617 1.00 64.12 277 GLU A N 1
ATOM 2161 C CA . GLU A 1 277 ? 14.324 14.901 -28.186 1.00 64.12 277 GLU A CA 1
ATOM 2162 C C . GLU A 1 277 ? 13.444 14.529 -26.982 1.00 64.12 277 GLU A C 1
ATOM 2164 O O . GLU A 1 277 ? 13.069 15.413 -26.214 1.00 64.12 277 GLU A O 1
ATOM 2169 N N . GLN A 1 278 ? 13.141 13.238 -26.795 1.00 66.69 278 GLN A N 1
ATOM 2170 C CA . GLN A 1 278 ? 12.325 12.726 -25.695 1.00 66.69 278 GLN A CA 1
ATOM 2171 C C . GLN A 1 278 ? 13.101 11.658 -24.931 1.00 66.69 278 GLN A C 1
ATOM 2173 O O . GLN A 1 278 ? 13.291 10.546 -25.413 1.00 66.69 278 GLN A O 1
ATOM 2178 N N . ASN A 1 279 ? 13.533 12.001 -23.724 1.00 73.94 279 ASN A N 1
ATOM 2179 C CA . ASN A 1 279 ? 14.352 11.137 -22.880 1.00 73.94 279 ASN A CA 1
ATOM 2180 C C . ASN A 1 279 ? 13.872 11.211 -21.419 1.00 73.94 279 ASN A C 1
ATOM 2182 O O . ASN A 1 279 ? 12.855 11.850 -21.129 1.00 73.94 279 ASN A O 1
ATOM 2186 N N . ARG A 1 280 ? 14.569 10.551 -20.485 1.00 72.44 280 ARG A N 1
ATOM 2187 C CA . ARG A 1 280 ? 14.142 10.516 -19.073 1.00 72.44 280 ARG A CA 1
ATOM 2188 C C . ARG A 1 280 ? 14.062 11.912 -18.431 1.00 72.44 280 ARG A C 1
ATOM 2190 O O . ARG A 1 280 ? 13.168 12.146 -17.621 1.00 72.44 280 ARG A O 1
ATOM 2197 N N . THR A 1 281 ? 14.952 12.838 -18.794 1.00 70.38 281 THR A N 1
ATOM 2198 C CA . THR A 1 281 ? 14.988 14.210 -18.248 1.00 70.38 281 THR A CA 1
ATOM 2199 C C . THR A 1 281 ? 14.141 15.204 -19.050 1.00 70.38 281 THR A C 1
ATOM 2201 O O . THR A 1 281 ? 13.639 16.170 -18.483 1.00 70.38 281 THR A O 1
ATOM 2204 N N . ASN A 1 282 ? 13.902 14.927 -20.332 1.00 73.38 282 ASN A N 1
ATOM 2205 C CA . ASN A 1 282 ? 13.095 15.717 -21.261 1.00 73.38 282 ASN A CA 1
ATOM 2206 C C . ASN A 1 282 ? 11.869 14.911 -21.716 1.00 73.38 282 ASN A C 1
ATOM 2208 O O . ASN A 1 282 ? 11.718 14.576 -22.891 1.00 73.38 282 ASN A O 1
ATOM 2212 N N . CYS A 1 283 ? 10.996 14.567 -20.771 1.00 74.44 283 CYS A N 1
ATOM 2213 C CA . CYS A 1 283 ? 9.760 13.847 -21.058 1.00 74.44 283 CYS A CA 1
ATOM 2214 C C . CYS A 1 283 ? 8.602 14.842 -21.279 1.00 74.44 283 CYS A C 1
ATOM 2216 O O . CYS A 1 283 ? 8.332 15.648 -20.390 1.00 74.44 283 CYS A O 1
ATOM 2218 N N . PRO A 1 284 ? 7.897 14.833 -22.424 1.00 69.81 284 PRO A N 1
ATOM 2219 C CA . PRO A 1 284 ? 6.723 15.677 -22.629 1.00 69.81 284 PRO A CA 1
ATOM 2220 C C . PRO A 1 284 ? 5.528 15.203 -21.781 1.00 69.81 284 PRO A C 1
ATOM 2222 O O . PRO A 1 284 ? 5.347 14.007 -21.555 1.00 69.81 284 PRO A O 1
ATOM 2225 N N . ASN A 1 285 ? 4.665 16.142 -21.373 1.00 64.12 285 ASN A N 1
ATOM 2226 C CA . ASN A 1 285 ? 3.429 15.905 -20.603 1.00 64.12 285 ASN A CA 1
ATOM 2227 C C . ASN A 1 285 ? 3.638 15.305 -19.191 1.00 64.12 285 ASN A C 1
ATOM 2229 O O . ASN A 1 285 ? 2.944 14.372 -18.775 1.00 64.12 285 ASN A O 1
ATOM 2233 N N . THR A 1 286 ? 4.579 15.855 -18.425 1.00 64.19 286 THR A N 1
ATOM 2234 C CA . THR A 1 286 ? 4.880 15.436 -17.041 1.00 64.19 286 THR A CA 1
ATOM 2235 C C . THR A 1 286 ? 3.846 15.901 -16.012 1.00 64.19 286 THR A C 1
ATOM 2237 O O . THR A 1 286 ? 3.724 15.279 -14.963 1.00 64.19 286 THR A O 1
ATOM 2240 N N . GLU A 1 287 ? 3.038 16.918 -16.326 1.00 57.84 287 GLU A N 1
ATOM 2241 C CA . GLU A 1 287 ? 2.206 17.654 -15.355 1.00 57.84 287 GLU A CA 1
ATOM 2242 C C . GLU A 1 287 ? 1.095 16.839 -14.659 1.00 57.84 287 GLU A C 1
ATOM 2244 O O . GLU A 1 287 ? 0.518 17.314 -13.690 1.00 57.84 287 GLU A O 1
ATOM 2249 N N . ASN A 1 288 ? 0.792 15.615 -15.108 1.00 55.19 288 ASN A N 1
ATOM 2250 C CA . ASN A 1 288 ? -0.187 14.719 -14.464 1.00 55.19 288 ASN A CA 1
ATOM 2251 C C . ASN A 1 288 ? 0.170 13.228 -14.585 1.00 55.19 288 ASN A C 1
ATOM 2253 O O . ASN A 1 288 ? -0.680 12.346 -14.409 1.00 55.19 288 ASN A O 1
ATOM 2257 N N . THR A 1 289 ? 1.414 12.911 -14.940 1.00 63.03 289 THR A N 1
ATOM 2258 C CA . THR A 1 289 ? 1.795 11.514 -15.139 1.00 63.03 289 THR A CA 1
ATOM 2259 C C . THR A 1 289 ? 2.086 10.883 -13.785 1.00 63.03 289 THR A C 1
ATOM 2261 O O . THR A 1 289 ? 3.129 11.122 -13.185 1.00 63.03 289 THR A O 1
ATOM 2264 N N . LYS A 1 290 ? 1.145 10.056 -13.309 1.00 66.69 290 LYS A N 1
ATOM 2265 C CA . LYS A 1 290 ? 1.370 9.182 -12.155 1.00 66.69 290 LYS A CA 1
ATOM 2266 C C . LYS A 1 290 ? 2.625 8.347 -12.381 1.00 66.69 290 LYS A C 1
ATOM 2268 O O . LYS A 1 290 ? 2.810 7.786 -13.463 1.00 66.69 290 LYS A O 1
ATOM 2273 N N . CYS A 1 291 ? 3.419 8.258 -11.325 1.00 74.75 291 CYS A N 1
ATOM 2274 C CA . CYS A 1 291 ? 4.611 7.437 -11.216 1.00 74.75 291 CYS A CA 1
ATOM 2275 C C . CYS A 1 291 ? 4.374 6.031 -11.796 1.00 74.75 291 CYS A C 1
ATOM 2277 O O . CYS A 1 291 ? 3.421 5.353 -11.394 1.00 74.75 291 CYS A O 1
ATOM 2279 N N . ARG A 1 292 ? 5.200 5.607 -12.764 1.00 76.06 292 ARG A N 1
ATOM 2280 C CA . ARG A 1 292 ? 5.136 4.263 -13.358 1.00 76.06 292 ARG A CA 1
ATOM 2281 C C . ARG A 1 292 ? 6.423 3.496 -13.062 1.00 76.06 292 ARG A C 1
ATOM 2283 O O . ARG A 1 292 ? 7.419 3.736 -13.741 1.00 76.06 292 ARG A O 1
ATOM 2290 N N . PRO A 1 293 ? 6.402 2.573 -12.086 1.00 80.25 293 PRO A N 1
ATOM 2291 C CA . PRO A 1 293 ? 7.565 1.760 -11.762 1.00 80.25 293 PRO A CA 1
ATOM 2292 C C . PRO A 1 293 ? 7.965 0.870 -12.941 1.00 80.25 293 PRO A C 1
ATOM 2294 O O . PRO A 1 293 ? 7.114 0.153 -13.475 1.00 80.25 293 PRO A O 1
ATOM 2297 N N . ARG A 1 294 ? 9.235 0.916 -13.351 1.00 85.94 294 ARG A N 1
ATOM 2298 C CA . ARG A 1 294 ? 9.816 0.047 -14.390 1.00 85.94 294 ARG A CA 1
ATOM 2299 C C . ARG A 1 294 ? 11.343 0.138 -14.392 1.00 85.94 294 ARG A C 1
ATOM 2301 O O . ARG A 1 294 ? 11.924 0.938 -13.665 1.00 85.94 294 ARG A O 1
ATOM 2308 N N . CYS A 1 295 ? 11.972 -0.646 -15.262 1.00 88.56 295 CYS A N 1
ATOM 2309 C CA . CYS A 1 295 ? 13.391 -0.524 -15.567 1.00 88.56 295 CYS A CA 1
ATOM 2310 C C . CYS A 1 295 ? 13.648 0.643 -16.525 1.00 88.56 295 CYS A C 1
ATOM 2312 O O . CYS A 1 295 ? 12.948 0.808 -17.534 1.00 88.56 295 CYS A O 1
ATOM 2314 N N . TYR A 1 296 ? 14.656 1.442 -16.195 1.00 86.94 296 TYR A N 1
ATOM 2315 C CA . TYR A 1 296 ? 15.158 2.566 -16.978 1.00 86.94 296 TYR A CA 1
ATOM 2316 C C . TYR A 1 296 ? 16.617 2.312 -17.339 1.00 86.94 296 TYR A C 1
ATOM 2318 O O . TYR A 1 296 ? 17.335 1.680 -16.567 1.00 86.94 296 TYR A O 1
ATOM 2326 N N . CYS A 1 297 ? 17.062 2.809 -18.492 1.00 89.12 297 CYS A N 1
ATOM 2327 C CA . CYS A 1 297 ? 18.481 2.751 -18.828 1.00 89.12 297 CYS A CA 1
ATOM 2328 C C . CYS A 1 297 ? 19.271 3.742 -17.975 1.00 89.12 297 CYS A C 1
ATOM 2330 O O . CYS A 1 297 ? 18.869 4.901 -17.848 1.00 89.12 297 CYS A O 1
ATOM 2332 N N . ASN A 1 298 ? 20.409 3.294 -17.441 1.00 89.12 298 ASN A N 1
ATOM 2333 C CA . ASN A 1 298 ? 21.372 4.142 -16.744 1.00 89.12 298 ASN A CA 1
ATOM 2334 C C . ASN A 1 298 ? 21.770 5.356 -17.600 1.00 89.12 298 ASN A C 1
ATOM 2336 O O . ASN A 1 298 ? 21.747 5.317 -18.834 1.00 89.12 298 ASN A O 1
ATOM 2340 N N . ASP A 1 299 ? 22.177 6.438 -16.941 1.00 87.50 299 ASP A N 1
ATOM 2341 C CA . ASP A 1 299 ? 22.669 7.627 -17.634 1.00 87.50 299 ASP A CA 1
ATOM 2342 C C . ASP A 1 299 ? 23.876 7.266 -18.523 1.00 87.50 299 ASP A C 1
ATOM 2344 O O . ASP A 1 299 ? 24.791 6.561 -18.099 1.00 87.50 299 ASP A O 1
ATOM 2348 N N . GLY A 1 300 ? 23.866 7.734 -19.776 1.00 88.50 300 GLY A N 1
ATOM 2349 C CA . GLY A 1 300 ? 24.850 7.345 -20.799 1.00 88.50 300 GLY A CA 1
ATOM 2350 C C . GLY A 1 300 ? 24.454 6.124 -21.641 1.00 88.50 300 GLY A C 1
ATOM 2351 O O . GLY A 1 300 ? 25.119 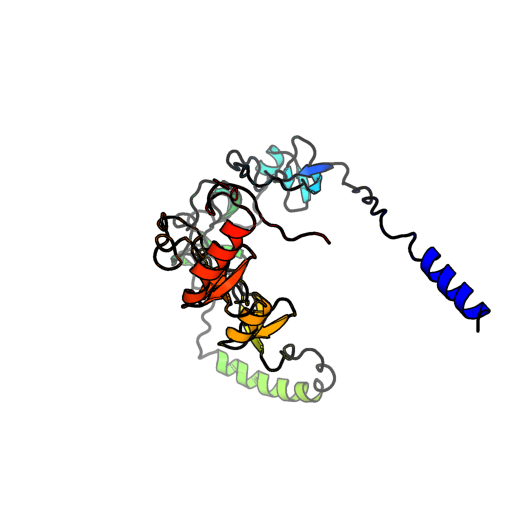5.842 -22.635 1.00 88.50 300 GLY A O 1
ATOM 2352 N N . PHE A 1 301 ? 23.342 5.458 -21.315 1.00 91.69 301 PHE A N 1
ATOM 2353 C CA . PHE A 1 301 ? 22.793 4.335 -22.075 1.00 91.69 301 PHE A CA 1
ATOM 2354 C C . PHE A 1 301 ? 21.406 4.658 -22.639 1.00 91.69 301 PHE A C 1
ATOM 2356 O O . PHE A 1 301 ? 20.642 5.444 -22.071 1.00 91.69 301 PHE A O 1
ATOM 2363 N N . ALA A 1 302 ? 21.066 4.023 -23.758 1.00 89.94 302 ALA A N 1
ATOM 2364 C CA . ALA A 1 302 ? 19.760 4.107 -24.390 1.00 89.94 302 ALA A CA 1
ATOM 2365 C C . ALA A 1 302 ? 19.275 2.729 -24.839 1.00 89.94 302 ALA A C 1
ATOM 2367 O O . ALA A 1 302 ? 20.037 1.871 -25.286 1.00 89.94 302 ALA A O 1
ATOM 2368 N N . ARG A 1 303 ? 17.968 2.523 -24.714 1.00 88.69 303 ARG A N 1
ATOM 2369 C CA . ARG A 1 303 ? 17.307 1.274 -25.055 1.00 88.69 303 ARG A CA 1
ATOM 2370 C C . ARG A 1 303 ? 17.255 1.125 -26.566 1.00 88.69 303 ARG A C 1
ATOM 2372 O O . ARG A 1 303 ? 16.671 1.958 -27.262 1.00 88.69 303 ARG A O 1
ATOM 2379 N N . ASN A 1 304 ? 17.841 0.054 -27.075 1.00 82.25 304 ASN A N 1
ATOM 2380 C CA . ASN A 1 304 ? 17.691 -0.323 -28.468 1.00 82.25 304 ASN A CA 1
ATOM 2381 C C . ASN A 1 304 ? 16.311 -0.963 -28.709 1.00 82.25 304 ASN A C 1
ATOM 2383 O O . ASN A 1 304 ? 15.527 -1.235 -27.798 1.00 82.25 304 ASN A O 1
ATOM 2387 N N . LEU A 1 305 ? 16.014 -1.259 -29.967 1.00 74.56 305 LEU A N 1
ATOM 2388 C CA . LEU A 1 305 ? 14.743 -1.867 -30.369 1.00 74.56 305 LEU A CA 1
ATOM 2389 C C . LEU A 1 305 ? 14.586 -3.350 -29.948 1.00 74.56 305 LEU A C 1
ATOM 2391 O O . LEU A 1 305 ? 13.548 -3.949 -30.224 1.00 74.56 305 LEU A O 1
ATOM 2395 N N . TYR A 1 306 ? 15.603 -3.968 -29.338 1.00 77.94 306 TYR A N 1
ATOM 2396 C CA . TYR A 1 306 ? 15.507 -5.291 -28.700 1.00 77.94 306 TYR A CA 1
ATOM 2397 C C . TYR A 1 306 ? 15.203 -5.190 -27.200 1.00 77.94 306 TYR A C 1
ATOM 2399 O O . TYR A 1 306 ? 15.070 -6.212 -26.536 1.00 77.94 306 TYR A O 1
ATOM 2407 N N . GLY A 1 307 ? 15.081 -3.969 -26.672 1.00 80.56 307 GLY A N 1
ATOM 2408 C CA . GLY A 1 307 ? 14.847 -3.729 -25.257 1.00 80.56 307 GLY A CA 1
ATOM 2409 C C . GLY A 1 307 ? 16.120 -3.689 -24.416 1.00 80.56 307 GLY A C 1
ATOM 2410 O O . GLY A 1 307 ? 15.994 -3.593 -23.205 1.00 80.56 307 GLY A O 1
ATOM 2411 N N . THR A 1 308 ? 17.317 -3.715 -25.008 1.00 88.44 308 THR A N 1
ATOM 2412 C CA . THR A 1 308 ? 18.598 -3.698 -24.278 1.00 88.44 308 THR A CA 1
ATOM 2413 C C . THR A 1 308 ? 19.161 -2.283 -24.180 1.00 88.44 308 THR A C 1
ATOM 2415 O O . THR A 1 308 ? 19.190 -1.568 -25.182 1.00 88.44 308 THR A O 1
ATOM 2418 N N . CYS A 1 309 ? 19.642 -1.885 -23.002 1.00 91.25 309 CYS A N 1
ATOM 2419 C CA . CYS A 1 309 ? 20.348 -0.620 -22.806 1.00 91.25 309 CYS A CA 1
ATOM 2420 C C . CYS A 1 309 ? 21.794 -0.726 -23.314 1.00 91.25 309 CYS A C 1
ATOM 2422 O O . CYS A 1 309 ? 22.612 -1.441 -22.737 1.00 91.25 309 CYS A O 1
ATOM 2424 N N . ILE A 1 310 ? 22.096 -0.018 -24.401 1.00 92.38 310 ILE A N 1
ATOM 2425 C CA . ILE A 1 310 ? 23.435 0.066 -25.004 1.00 92.38 310 ILE A CA 1
ATOM 2426 C C . ILE A 1 310 ? 23.999 1.483 -24.833 1.00 92.38 310 ILE A C 1
ATOM 2428 O O . ILE A 1 310 ? 23.208 2.412 -24.637 1.00 92.38 310 ILE A O 1
ATOM 2432 N N . PRO A 1 311 ? 25.327 1.683 -24.882 1.00 94.44 311 PRO A N 1
ATOM 2433 C CA . PRO A 1 311 ? 25.904 3.023 -24.839 1.00 94.44 311 PRO A CA 1
ATOM 2434 C C . PRO A 1 311 ? 25.304 3.914 -25.932 1.00 94.44 311 PRO A C 1
ATOM 2436 O O . PRO A 1 311 ? 25.081 3.463 -27.058 1.00 94.44 311 PRO A O 1
ATOM 2439 N N . VAL A 1 312 ? 25.009 5.176 -25.613 1.00 90.12 312 VAL A N 1
ATOM 2440 C CA . VAL A 1 312 ? 24.328 6.097 -26.547 1.00 90.12 312 VAL A CA 1
ATOM 2441 C C . VAL A 1 312 ? 25.106 6.255 -27.859 1.00 90.12 312 VAL A C 1
ATOM 2443 O O . VAL A 1 312 ? 24.506 6.360 -28.929 1.00 90.12 312 VAL A O 1
ATOM 2446 N N . GLU A 1 313 ? 26.433 6.220 -27.803 1.00 89.81 313 GLU A N 1
ATOM 2447 C CA . GLU A 1 313 ? 27.327 6.257 -28.960 1.00 89.81 313 GLU A CA 1
ATOM 2448 C C . GLU A 1 313 ? 27.172 5.059 -29.913 1.00 89.81 313 GLU A C 1
ATOM 2450 O O . GLU A 1 313 ? 27.490 5.177 -31.097 1.00 89.81 313 GLU A O 1
ATOM 2455 N N . GLU A 1 314 ? 26.645 3.926 -29.440 1.00 91.25 314 GLU A N 1
ATOM 2456 C CA . GLU A 1 314 ? 26.401 2.728 -30.251 1.00 91.25 314 GLU A CA 1
ATOM 2457 C C . GLU A 1 314 ? 25.026 2.744 -30.939 1.00 91.25 314 GLU A C 1
ATOM 2459 O O . GLU A 1 314 ? 24.769 1.930 -31.832 1.00 91.25 314 GLU A O 1
ATOM 2464 N N . CYS A 1 315 ? 24.142 3.688 -30.589 1.00 86.50 315 CYS A N 1
ATOM 2465 C CA . CYS A 1 315 ? 22.792 3.751 -31.152 1.00 86.50 315 CYS A CA 1
ATOM 2466 C C . CYS A 1 315 ? 22.778 3.938 -32.677 1.00 86.50 315 CYS A C 1
ATOM 2468 O O . CYS A 1 315 ? 21.979 3.295 -33.355 1.00 86.50 315 CYS A O 1
ATOM 2470 N N . GLU A 1 316 ? 23.638 4.795 -33.239 1.00 85.06 316 GLU A N 1
ATOM 2471 C CA . GLU A 1 316 ? 23.672 5.041 -34.693 1.00 85.06 316 GLU A CA 1
ATOM 2472 C C . GLU A 1 316 ? 24.019 3.763 -35.472 1.00 85.06 316 GLU A C 1
ATOM 2474 O O . GLU A 1 316 ? 23.374 3.442 -36.472 1.00 85.06 316 GLU A O 1
ATOM 2479 N N . ALA A 1 317 ? 24.975 2.979 -34.965 1.00 82.62 317 ALA A N 1
ATOM 2480 C CA . ALA A 1 317 ? 25.368 1.711 -35.570 1.00 82.62 317 ALA A CA 1
ATOM 2481 C C . ALA A 1 317 ? 24.249 0.654 -35.485 1.00 82.62 317 ALA A C 1
ATOM 2483 O O . ALA A 1 317 ? 24.012 -0.066 -36.461 1.00 82.62 317 ALA A O 1
ATOM 2484 N N . ASP A 1 318 ? 23.525 0.574 -34.359 1.00 81.31 318 ASP A N 1
ATOM 2485 C CA . ASP A 1 318 ? 22.371 -0.332 -34.216 1.00 81.31 318 ASP A CA 1
ATOM 2486 C C . ASP A 1 318 ? 21.238 0.037 -35.192 1.00 81.31 318 ASP A C 1
ATOM 2488 O O . ASP A 1 318 ? 20.679 -0.834 -35.872 1.00 81.31 318 ASP A O 1
ATOM 2492 N N . LEU A 1 319 ? 20.945 1.335 -35.333 1.00 77.19 319 LEU A N 1
ATOM 2493 C CA . LEU A 1 319 ? 19.932 1.840 -36.262 1.00 77.19 319 LEU A CA 1
ATOM 2494 C C . LEU A 1 319 ? 20.327 1.620 -37.733 1.00 77.19 319 LEU A C 1
ATOM 2496 O O . LEU A 1 319 ? 19.483 1.227 -38.548 1.00 77.19 319 LEU A O 1
ATOM 2500 N N . GLU A 1 320 ? 21.597 1.822 -38.093 1.00 75.69 320 GLU A N 1
ATOM 2501 C CA . GLU A 1 320 ? 22.106 1.604 -39.454 1.00 75.69 320 GLU A CA 1
ATOM 2502 C C . GLU A 1 320 ? 22.091 0.117 -39.840 1.00 75.69 320 GLU A C 1
ATOM 2504 O O . GLU A 1 320 ? 21.605 -0.246 -40.918 1.00 75.69 320 GLU A O 1
ATOM 2509 N N . HIS A 1 321 ? 22.525 -0.768 -38.936 1.00 74.81 321 HIS A N 1
ATOM 2510 C CA . HIS A 1 321 ? 22.440 -2.219 -39.131 1.00 74.81 321 HIS A CA 1
ATOM 2511 C C . HIS A 1 321 ? 21.006 -2.682 -39.412 1.00 74.81 321 HIS A C 1
ATOM 2513 O O . HIS A 1 321 ? 20.779 -3.600 -40.206 1.00 74.81 321 HIS A O 1
ATOM 2519 N N . ARG A 1 322 ? 20.012 -2.023 -38.805 1.00 69.81 322 ARG A N 1
ATOM 2520 C CA . ARG A 1 322 ? 18.599 -2.296 -39.084 1.00 69.81 322 ARG A CA 1
ATOM 2521 C C . ARG A 1 322 ? 18.121 -1.768 -40.422 1.00 69.81 322 ARG A C 1
ATOM 2523 O O . ARG A 1 322 ? 17.488 -2.537 -41.138 1.00 69.81 322 ARG A O 1
ATOM 2530 N N . ARG A 1 323 ? 18.431 -0.519 -40.791 1.00 69.62 323 ARG A N 1
ATOM 2531 C CA . ARG A 1 323 ? 18.063 0.030 -42.115 1.00 69.62 323 ARG A CA 1
ATOM 2532 C C . ARG A 1 323 ? 18.565 -0.854 -43.256 1.00 69.62 323 ARG A C 1
ATOM 2534 O O . ARG A 1 323 ? 17.896 -0.980 -44.277 1.00 69.62 323 ARG A O 1
ATOM 2541 N N . ASN A 1 324 ? 19.716 -1.492 -43.054 1.00 70.50 324 ASN A N 1
ATOM 2542 C CA . ASN A 1 324 ? 20.301 -2.424 -44.010 1.00 70.50 324 ASN A CA 1
ATOM 2543 C C . ASN A 1 324 ? 19.607 -3.799 -44.036 1.00 70.50 324 ASN A C 1
ATOM 2545 O O . ASN A 1 324 ? 19.613 -4.455 -45.077 1.00 70.50 324 ASN A O 1
ATOM 2549 N N . ARG A 1 325 ? 19.005 -4.248 -42.924 1.00 68.50 325 ARG A N 1
ATOM 2550 C CA . ARG A 1 325 ? 18.285 -5.534 -42.838 1.00 68.50 325 ARG A CA 1
ATOM 2551 C C . ARG A 1 325 ? 16.805 -5.447 -43.203 1.00 68.50 325 ARG A C 1
ATOM 2553 O O . ARG A 1 325 ? 16.284 -6.398 -43.776 1.00 68.50 325 ARG A O 1
ATOM 2560 N N . ASP A 1 326 ? 16.146 -4.337 -42.897 1.00 65.50 326 ASP A N 1
ATOM 2561 C CA . ASP A 1 326 ? 14.756 -4.079 -43.270 1.00 65.50 326 ASP A CA 1
ATOM 2562 C C . ASP A 1 326 ? 14.585 -2.604 -43.681 1.00 65.50 326 ASP A C 1
ATOM 2564 O O . ASP A 1 326 ? 14.346 -1.736 -42.837 1.00 65.50 326 ASP A O 1
ATOM 2568 N N . PRO A 1 327 ? 14.702 -2.299 -44.987 1.00 65.19 327 PRO A N 1
ATOM 2569 C CA . PRO A 1 327 ? 14.551 -0.943 -45.517 1.00 65.19 327 PRO A CA 1
ATOM 2570 C C . PRO A 1 327 ? 13.142 -0.360 -45.353 1.00 65.19 327 PRO A C 1
ATOM 2572 O O . PRO A 1 327 ? 12.963 0.845 -45.529 1.00 65.19 327 PRO A O 1
ATOM 2575 N N . ASN A 1 328 ? 12.146 -1.204 -45.056 1.00 63.38 328 ASN A N 1
ATOM 2576 C CA . ASN A 1 328 ? 10.758 -0.802 -44.839 1.00 63.38 328 ASN A CA 1
ATOM 2577 C C . ASN A 1 328 ? 10.399 -0.727 -43.352 1.00 63.38 328 ASN A C 1
ATOM 2579 O O . ASN A 1 328 ? 9.244 -0.425 -43.031 1.00 63.38 328 ASN A O 1
ATOM 2583 N N . LEU A 1 329 ? 11.358 -0.990 -42.453 1.00 56.56 329 LEU A N 1
ATOM 2584 C CA . LEU A 1 329 ? 11.148 -0.847 -41.024 1.00 56.56 329 LEU A CA 1
ATOM 2585 C C . LEU A 1 329 ? 10.732 0.605 -40.767 1.00 56.56 329 LEU A C 1
ATOM 2587 O O . LEU A 1 329 ? 11.484 1.522 -41.120 1.00 56.56 329 LEU A O 1
ATOM 2591 N N . PRO A 1 330 ? 9.534 0.850 -40.205 1.00 52.31 330 PRO A N 1
ATOM 2592 C CA . PRO A 1 330 ? 9.155 2.208 -39.877 1.00 52.31 330 PRO A CA 1
ATOM 2593 C C . PRO A 1 330 ? 10.243 2.789 -38.959 1.00 52.31 330 PRO A C 1
ATOM 2595 O O . PRO A 1 330 ? 10.726 2.062 -38.082 1.00 52.31 330 PRO A O 1
ATOM 2598 N N . PRO A 1 331 ? 10.626 4.077 -39.118 1.00 51.81 331 PRO A N 1
ATOM 2599 C CA . PRO A 1 331 ? 11.366 4.760 -38.055 1.00 51.81 331 PRO A CA 1
ATOM 2600 C C . PRO A 1 331 ? 10.595 4.481 -36.772 1.00 51.81 331 PRO A C 1
ATOM 2602 O O . PRO A 1 331 ? 9.372 4.473 -36.863 1.00 51.81 331 PRO A O 1
ATOM 2605 N N . CYS A 1 332 ? 11.271 4.152 -35.670 1.00 49.53 332 CYS A N 1
ATOM 2606 C CA . CYS A 1 332 ? 10.733 3.608 -34.413 1.00 49.53 332 CYS A CA 1
ATOM 2607 C C . CYS A 1 332 ? 9.475 4.353 -33.894 1.00 49.53 332 CYS A C 1
ATOM 2609 O O . CYS A 1 332 ? 9.563 5.085 -32.925 1.00 49.53 332 CYS A O 1
ATOM 2611 N N . CYS A 1 333 ? 8.332 4.255 -34.582 1.00 44.47 333 CYS A N 1
ATOM 2612 C CA . CYS A 1 333 ? 7.298 5.302 -34.641 1.00 44.47 333 CYS A CA 1
ATOM 2613 C C . CYS A 1 333 ? 6.155 4.893 -35.604 1.00 44.47 333 CYS A C 1
ATOM 2615 O O . CYS A 1 333 ? 5.832 5.591 -36.563 1.00 44.47 333 CYS A O 1
ATOM 2617 N N . LYS A 1 334 ? 5.496 3.759 -35.339 1.00 33.56 334 LYS A N 1
ATOM 2618 C CA . LYS A 1 334 ? 4.068 3.569 -35.684 1.00 33.56 334 LYS A CA 1
ATOM 2619 C C . LYS A 1 334 ? 3.305 2.705 -34.671 1.00 33.56 334 LYS A C 1
ATOM 2621 O O . LYS A 1 334 ? 2.281 2.125 -35.009 1.00 33.56 334 LYS A O 1
ATOM 2626 N N . ILE A 1 335 ? 3.748 2.665 -33.414 1.00 35.94 335 ILE A N 1
ATOM 2627 C CA . ILE A 1 335 ? 2.876 2.248 -32.307 1.00 35.94 335 ILE A CA 1
ATOM 2628 C C . ILE A 1 335 ? 2.436 3.522 -31.592 1.00 35.94 335 ILE A C 1
ATOM 2630 O O . ILE A 1 335 ? 2.932 3.902 -30.538 1.00 35.94 335 ILE A O 1
ATOM 2634 N N . SER A 1 336 ? 1.530 4.243 -32.248 1.00 32.12 336 SER A N 1
ATOM 2635 C CA . SER A 1 336 ? 0.685 5.220 -31.579 1.00 32.12 336 SER A CA 1
ATOM 2636 C C . SER A 1 336 ? -0.173 4.470 -30.563 1.00 32.12 336 SER A C 1
ATOM 2638 O O . SER A 1 336 ? -0.981 3.644 -30.968 1.00 32.12 336 SER A O 1
ATOM 2640 N N . TYR A 1 337 ? 0.016 4.773 -29.280 1.00 39.16 337 TYR A N 1
ATOM 2641 C CA . TYR A 1 337 ? -0.930 4.540 -28.186 1.00 39.16 337 TYR A CA 1
ATOM 2642 C C . TYR A 1 337 ? -1.633 3.170 -28.153 1.00 39.16 337 TYR A C 1
ATOM 2644 O O . TYR A 1 337 ? -2.685 2.973 -28.752 1.00 39.16 337 TYR A O 1
ATOM 2652 N N . GLY A 1 338 ? -1.104 2.281 -27.308 1.00 34.53 338 GLY A N 1
ATOM 2653 C CA . GLY A 1 338 ? -1.807 1.102 -26.804 1.00 34.53 338 GLY A CA 1
ATOM 2654 C C . GLY A 1 338 ? -1.207 -0.205 -27.299 1.00 34.53 338 GLY A C 1
ATOM 2655 O O . GLY A 1 338 ? -1.451 -0.586 -28.429 1.00 34.53 338 GLY A O 1
ATOM 2656 N N . PHE A 1 339 ? -0.404 -0.861 -26.463 1.00 28.75 339 PHE A N 1
ATOM 2657 C CA . PHE A 1 339 ? -0.590 -2.243 -25.998 1.00 28.75 339 PHE A CA 1
ATOM 2658 C C . PHE A 1 339 ? 0.478 -2.531 -24.917 1.00 28.75 339 PHE A C 1
ATOM 2660 O O . PHE A 1 339 ? 1.584 -1.987 -25.001 1.00 28.75 339 PHE A O 1
ATOM 2667 N N . PRO A 1 340 ? 0.146 -3.315 -23.877 1.00 34.19 340 PRO A N 1
ATOM 2668 C CA . PRO A 1 340 ? 1.086 -3.773 -22.869 1.00 34.19 340 PRO A CA 1
ATOM 2669 C C . PRO A 1 340 ? 1.904 -4.925 -23.460 1.00 34.19 340 PRO A C 1
ATOM 2671 O O . PRO A 1 340 ? 1.349 -5.833 -24.077 1.00 34.19 340 PRO A O 1
ATOM 2674 N N . LEU A 1 341 ? 3.220 -4.905 -23.275 1.00 30.58 341 LEU A N 1
ATOM 2675 C CA . LEU A 1 341 ? 3.975 -6.152 -23.308 1.00 30.58 341 LEU A CA 1
ATOM 2676 C C . LEU A 1 341 ? 3.942 -6.714 -21.893 1.00 30.58 341 LEU A C 1
ATOM 2678 O O . LEU A 1 341 ? 4.875 -6.539 -21.113 1.00 30.58 341 LEU A O 1
ATOM 2682 N N . ASP A 1 342 ? 2.818 -7.356 -21.580 1.00 29.52 342 ASP A N 1
ATOM 2683 C CA . ASP A 1 342 ? 2.824 -8.466 -20.644 1.00 29.52 342 ASP A CA 1
ATOM 2684 C C . ASP A 1 342 ? 3.727 -9.538 -21.265 1.00 29.52 342 ASP A C 1
ATOM 2686 O O . ASP A 1 342 ? 3.397 -10.144 -22.287 1.00 29.52 342 ASP A O 1
ATOM 2690 N N . PHE A 1 343 ? 4.903 -9.740 -20.679 1.00 28.91 343 PHE A N 1
ATOM 2691 C CA . PHE A 1 343 ? 5.630 -10.990 -20.844 1.00 28.91 343 PHE A CA 1
ATOM 2692 C C . PHE A 1 343 ? 4.946 -12.031 -19.953 1.00 28.91 343 PHE A C 1
ATOM 2694 O O . PHE A 1 343 ? 5.380 -12.289 -18.835 1.00 28.91 343 PHE A O 1
ATOM 2701 N N . GLU A 1 344 ? 3.869 -12.629 -20.459 1.00 28.75 344 GLU A N 1
ATOM 2702 C CA . GLU A 1 344 ? 3.436 -13.958 -20.038 1.00 28.75 344 GLU A CA 1
ATOM 2703 C C . GLU A 1 344 ? 3.442 -14.913 -21.238 1.00 28.75 344 GLU A C 1
ATOM 2705 O O . GLU A 1 344 ? 2.924 -14.609 -22.313 1.00 28.75 344 GLU A O 1
ATOM 2710 N N . ASN A 1 345 ? 3.982 -16.104 -20.967 1.00 28.02 345 ASN A N 1
ATOM 2711 C CA . ASN A 1 345 ? 3.938 -17.352 -21.731 1.00 28.02 345 ASN A CA 1
ATOM 2712 C C . ASN A 1 345 ? 4.966 -17.545 -22.854 1.00 28.02 345 ASN A C 1
ATOM 2714 O O . ASN A 1 345 ? 4.687 -17.371 -24.042 1.00 28.02 345 ASN A O 1
ATOM 2718 N N . ASN A 1 346 ? 6.110 -18.109 -22.455 1.00 28.72 346 ASN A N 1
ATOM 2719 C CA . ASN A 1 346 ? 6.437 -19.469 -22.891 1.00 28.72 346 ASN A CA 1
ATOM 2720 C C . ASN A 1 346 ? 7.109 -20.265 -21.769 1.00 28.72 346 ASN A C 1
ATOM 2722 O O . ASN A 1 346 ? 8.068 -19.720 -21.177 1.00 28.72 346 ASN A O 1
#

Sequence (346 aa):
MIRLFFILFCCHIALCRNFFEYDEAPLNCRPDEEVQCLQCPGEKTCRRPGDPGIACPAWINAPCYRQCACKDGRLRNRDGSCITDEECDSLKCPGAHENLECHGICDNACETIHRQNKTNCPSTPYRCIKQCYCEDGYARDEQNNCIPIEQCGTSAFISPREAVKMFRLLIVLFAGHMVMCRQLMTDSGPEKCKPDEVFQCIQKCPGEITCRNRDVEKECPDVIEGCVPKCVCKEGLFRADDGSCYDKEQCDNTLCPSENEFYDCGYNCDNVCGWSEQNRTNCPNTENTKCRPRCYCNDGFARNLYGTCIPVEECEADLEHRRNRDPNLPPCCKISYGFPLDFENN

Radius of gyration: 31.38 Å; Cα contacts (8 Å, |Δi|>4): 441; chains: 1; bounding box: 66×72×95 Å

Secondary structure (DSSP, 8-state):
-HHHHHHHHHHHHHHTTSSS----------TTEEEEEE-SS---BTTBS--TT----TT--PPPEEEEEE-TT-EE-TTS-EE-HHHHHSPPPSSTTEEEEEE-S---BTTTTTT--SSS-SS-S-S-EEEEEEPTTEEE-TTS-EEEGGGTT-S----HHHHHHHHHHHHHHHHHHTTTSTTS--S-SS----TTEEEEEE-SSS---BTTTTT------S--PPPEEEEEEPTT-EE-TTS-EE-HHHHHHHH--STTEEEEEE-S---BTT-SSS-SSS-S-GGG---EEEEEEPTTEEE-TTS-EEEGGGHHHHHHHHHHH-TTPPPS----S---------

Solvent-accessible surface area (backbone atoms only — not comparable to full-atom values): 21375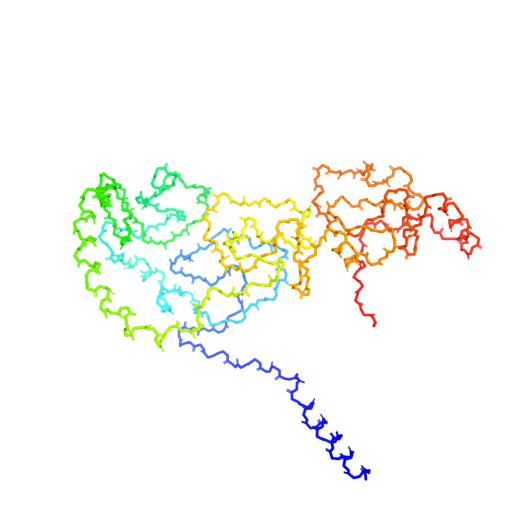 Å² total; per-residue (Å²): 116,72,73,61,52,56,55,56,56,52,51,51,59,66,65,64,72,78,73,88,76,83,70,75,71,80,83,84,52,57,96,64,33,38,83,40,73,43,67,65,68,60,84,48,19,48,44,38,74,70,72,97,69,67,76,62,62,90,80,69,82,63,84,53,48,77,40,70,33,48,38,92,83,35,21,34,41,97,89,68,48,60,36,40,67,68,56,52,69,66,54,73,45,92,55,63,58,35,41,68,41,74,38,42,96,47,46,33,30,48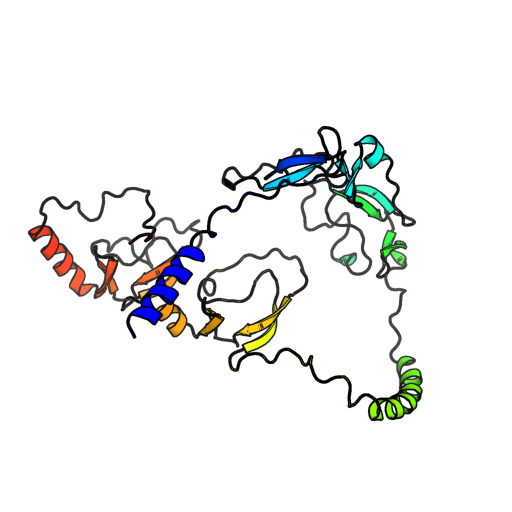,92,41,47,93,79,35,16,62,91,50,42,97,63,78,72,83,51,64,37,39,44,71,32,44,36,92,69,27,14,25,47,100,87,71,47,38,39,53,49,89,54,53,84,71,82,69,81,75,57,81,77,62,58,59,63,60,53,64,61,48,53,67,58,48,65,64,50,60,74,72,56,76,83,79,77,87,87,79,68,81,80,80,49,57,94,62,32,41,80,46,68,41,36,79,63,67,51,83,59,24,56,86,48,68,63,54,88,71,92,54,75,99,63,92,66,79,54,52,78,44,67,38,50,36,91,82,35,20,35,41,98,88,72,49,62,29,42,71,68,57,32,17,50,70,76,20,72,55,68,56,41,35,57,46,43,41,64,98,41,43,34,36,53,97,37,88,80,47,17,64,90,48,46,84,77,63,94,78,55,71,70,46,72,45,69,37,39,36,92,72,26,16,26,40,98,86,71,48,41,39,54,54,87,50,33,64,59,57,53,50,58,41,48,75,74,40,80,79,59,69,66,99,73,81,82,75,83,87,82,82,85,72,92,74,88,134

Foldseek 3Di:
DVVVVVVVVVVVVVVVPPPPDPPPDPADADPQWDWDFADPPGAAALQPPDDPDPPPPPPCPDGTDTHIGGPPQWHQYPVRDTHHNVVSVVDADPAPQKGFDFWDPAAAALVCNVPTHRVRHPDDTSGTGGDIHGHPQWHQYPVRHTDGSVCSPVPDPPDPVVVVVVVVVVVVVVVVVVVVCPPPDPDDDPDDADPQWDWDFADPVVGAAALQCVQPDDDDPPDPDGTDTDIGGDPQWHQYPVRDTHHQVRSQCVQPVAPQKGKHFAAPAAAAQPCPCDHRVNHPPRPDGHTDIDIHGHPQWHQYPVRHTDGNVCSVVSVVVVCVVDVPPPRVDDPDDDDDPPPDDD

InterPro domains:
  IPR002919 Trypsin Inhibitor-like, cysteine rich domain [PF01826] (93-152)
  IPR002919 Trypsin Inhibitor-like, cysteine rich domain [PF01826] (256-315)
  IPR003582 ShKT domain [PS51670] (256-291)
  IPR036084 Serine protease inhibitor-like superfamily [SSF57567] (26-89)
  IPR036084 Serine protease inhibitor-like superfamily [SSF57567] (91-153)
  IPR036084 Serine protease inhibitor-like superfamily [SSF57567] (191-252)
  IPR036084 Serine protease inhibitor-like superfamily [SSF57567] (254-316)
  IPR051368 Serine Protease Inhibitor-like TIL Domain [PTHR23259] (183-252)

Organism: Trichoplusia ni (NCBI:txid7111)

Mean predicted aligned error: 21.08 Å